Protein AF-A0A4S8QCA3-F1 (afdb_monomer_lite)

Foldseek 3Di:
DDDDDDDDDDDDDDDDDDDDDDDDDDDDDDDDDDDDDDDDDDDDDDDPPPPCDPVNVVVVVVVVVVVVVVVVVVVVVVPDDDDLVNLLVQLLVLLVVLLVQDDPPVPDPGDALLRSLVCQVVVDPDPCNLLSNQVSLLVLLLVLLLVLQQLADDLVRLLVVCVVPHDLLLSLLLLLSNLLNLVVADPVQDDPVSVVSNVVSCVSYVHNTSSRCLPPDDDPSNSSNSSSNSVNSSVSNPDHRDPHQAHDGNDDDPFQFFADPVVVVLVVVLVVLQVVLVPDPDPVSVVVSNVVSLVSQLVVVVVRSVPSPDDHGTDGPGGDDDDQDDDPSPVVVVVVVVVCVSSVD

InterPro domains:
  IPR024498 Domain of unknown function DUF2786 [PF10979] (265-303)

Structure (mmCIF, N/CA/C/O backbone):
data_AF-A0A4S8QCA3-F1
#
_entry.id   AF-A0A4S8QCA3-F1
#
loop_
_atom_site.group_PDB
_atom_site.id
_atom_site.type_symbol
_atom_site.label_atom_id
_atom_site.label_alt_id
_atom_site.label_comp_id
_atom_site.label_asym_id
_atom_site.label_entity_id
_atom_site.label_seq_id
_atom_site.pdbx_PDB_ins_code
_atom_site.Cartn_x
_atom_site.Cartn_y
_atom_site.Cartn_z
_atom_site.occupancy
_atom_site.B_iso_or_equiv
_atom_site.auth_seq_id
_atom_site.auth_comp_id
_atom_site.auth_asym_id
_atom_site.auth_atom_id
_atom_site.pdbx_PDB_model_num
ATOM 1 N N . MET A 1 1 ? -27.219 -42.432 -1.106 1.00 43.12 1 MET A N 1
ATOM 2 C CA . MET A 1 1 ? -27.333 -43.640 -1.945 1.00 43.12 1 MET A CA 1
ATOM 3 C C . MET A 1 1 ? -27.912 -43.222 -3.292 1.00 43.12 1 MET A C 1
ATOM 5 O O . MET A 1 1 ? -29.113 -43.308 -3.474 1.00 43.12 1 MET A O 1
ATOM 9 N N . THR A 1 2 ? -27.056 -42.712 -4.185 1.00 33.69 2 THR A N 1
ATOM 10 C CA . THR A 1 2 ? -27.340 -42.482 -5.614 1.00 33.69 2 THR A CA 1
ATOM 11 C C . THR A 1 2 ? -26.018 -42.626 -6.372 1.00 33.69 2 THR A C 1
ATOM 13 O O . THR A 1 2 ? -24.955 -42.316 -5.840 1.00 33.69 2 THR A O 1
ATOM 16 N N . VAL A 1 3 ? -26.126 -43.214 -7.554 1.00 33.38 3 VAL A N 1
ATOM 17 C CA . VAL A 1 3 ? -25.164 -44.029 -8.302 1.00 33.38 3 VAL A CA 1
ATOM 18 C C . VAL A 1 3 ? -24.007 -43.253 -8.958 1.00 33.38 3 VAL A C 1
ATOM 20 O O . VAL A 1 3 ? -24.197 -42.184 -9.528 1.00 33.38 3 VAL A O 1
ATOM 23 N N . LEU A 1 4 ? -22.824 -43.878 -8.903 1.00 33.56 4 LEU A N 1
ATOM 24 C CA . LEU A 1 4 ? -21.604 -43.629 -9.683 1.00 33.56 4 LEU A CA 1
ATOM 25 C C . LEU A 1 4 ? -21.750 -44.105 -11.140 1.00 33.56 4 LEU A C 1
ATOM 27 O O . LEU A 1 4 ? -22.251 -45.205 -11.362 1.00 33.56 4 LEU A O 1
ATOM 31 N N . GLY A 1 5 ? -21.157 -43.386 -12.102 1.00 31.19 5 GLY A N 1
ATOM 32 C CA . GLY A 1 5 ? -20.710 -44.007 -13.356 1.00 31.19 5 GLY A CA 1
ATOM 33 C C . GLY A 1 5 ? -20.487 -43.072 -14.550 1.00 31.19 5 GLY A C 1
ATOM 34 O O . GLY A 1 5 ? -21.443 -42.496 -15.052 1.00 31.19 5 GLY A O 1
ATOM 35 N N . ALA A 1 6 ? -19.227 -43.044 -15.014 1.00 33.84 6 ALA A N 1
ATOM 36 C CA . ALA A 1 6 ? -18.716 -42.876 -16.391 1.00 33.84 6 ALA A CA 1
ATOM 37 C C . ALA A 1 6 ? -17.644 -41.767 -16.496 1.00 33.84 6 ALA A C 1
ATOM 39 O O . ALA A 1 6 ? -17.954 -40.584 -16.505 1.00 33.84 6 ALA A O 1
ATOM 40 N N . SER A 1 7 ? -16.347 -42.069 -16.360 1.00 35.41 7 SER A N 1
ATOM 41 C CA . SER A 1 7 ? -15.432 -42.591 -17.399 1.00 35.41 7 SER A CA 1
ATOM 42 C C . SER A 1 7 ? -15.330 -41.705 -18.651 1.00 35.41 7 SER A C 1
ATOM 44 O O . SER A 1 7 ? -16.013 -41.938 -19.644 1.00 35.41 7 SER A O 1
ATOM 46 N N . GLY A 1 8 ? -14.415 -40.730 -18.607 1.00 33.59 8 GLY A N 1
ATOM 47 C CA . GLY A 1 8 ? -13.898 -40.001 -19.765 1.00 33.59 8 GLY A CA 1
ATOM 48 C C . GLY A 1 8 ? -12.370 -40.031 -19.748 1.00 33.59 8 GLY A C 1
ATOM 49 O O . GLY A 1 8 ? -11.732 -39.283 -19.014 1.00 33.59 8 GLY A O 1
ATOM 50 N N . THR A 1 9 ? -11.782 -40.941 -20.520 1.00 38.66 9 THR A N 1
ATOM 51 C CA . THR A 1 9 ? -10.338 -41.057 -20.750 1.00 38.66 9 THR A CA 1
ATOM 52 C C . THR A 1 9 ? -9.876 -39.948 -21.694 1.00 38.66 9 THR A C 1
ATOM 54 O O . THR A 1 9 ? -10.010 -40.070 -22.911 1.00 38.66 9 THR A O 1
ATOM 57 N N . GLY A 1 10 ? -9.345 -38.859 -21.138 1.00 34.84 10 GLY A N 1
ATOM 58 C CA . GLY A 1 10 ? -8.617 -37.834 -21.884 1.00 34.84 10 GLY A CA 1
ATOM 59 C C . GLY A 1 10 ? -7.142 -38.211 -21.990 1.00 34.84 10 GLY A C 1
ATOM 60 O O . GLY A 1 10 ? -6.434 -38.243 -20.990 1.00 34.84 10 GLY A O 1
ATOM 61 N N . VAL A 1 11 ? -6.693 -38.531 -23.201 1.00 40.44 11 VAL A N 1
ATOM 62 C CA . VAL A 1 11 ? -5.288 -38.788 -23.533 1.00 40.44 11 VAL A CA 1
ATOM 63 C C . VAL A 1 11 ? -4.511 -37.474 -23.419 1.00 40.44 11 VAL A C 1
ATOM 65 O O . VAL A 1 11 ? -4.620 -36.594 -24.270 1.00 40.44 11 VAL A O 1
ATOM 68 N N . THR A 1 12 ? -3.734 -37.331 -22.348 1.00 36.94 12 THR A N 1
ATOM 69 C CA . THR A 1 12 ? -2.826 -36.202 -22.132 1.00 36.94 12 THR A CA 1
ATOM 70 C C . THR A 1 12 ? -1.648 -36.314 -23.097 1.00 36.94 12 THR A C 1
ATOM 72 O O . THR A 1 12 ? -0.810 -37.205 -22.974 1.00 36.94 12 THR A O 1
ATOM 75 N N . THR A 1 13 ? -1.590 -35.420 -24.081 1.00 43.50 13 THR A N 1
ATOM 76 C CA . THR A 1 13 ? -0.442 -35.298 -24.991 1.00 43.50 13 THR A CA 1
ATOM 77 C C . THR A 1 13 ? 0.564 -34.336 -24.349 1.00 43.50 13 THR A C 1
ATOM 79 O O . THR A 1 13 ? 0.166 -33.217 -24.021 1.00 43.50 13 THR A O 1
ATOM 82 N N . PRO A 1 14 ? 1.830 -34.723 -24.109 1.00 52.50 14 PRO A N 1
ATOM 83 C CA . PRO A 1 14 ? 2.809 -33.819 -23.510 1.00 52.50 14 PRO A CA 1
ATOM 84 C C . PRO A 1 14 ? 3.259 -32.738 -24.515 1.00 52.50 14 PRO A C 1
ATOM 86 O O . PRO A 1 14 ? 3.395 -33.034 -25.706 1.00 52.50 14 PRO A O 1
ATOM 89 N N . PRO A 1 15 ? 3.505 -31.491 -24.066 1.00 52.84 15 PRO A N 1
ATOM 90 C CA . PRO A 1 15 ? 4.020 -30.426 -24.923 1.00 52.84 15 PRO A CA 1
ATOM 91 C C . PRO A 1 15 ? 5.473 -30.703 -25.363 1.00 52.84 15 PRO A C 1
ATOM 93 O O . PRO A 1 15 ? 6.217 -31.385 -24.652 1.00 52.84 15 PRO A O 1
ATOM 96 N N . PRO A 1 16 ? 5.900 -30.187 -26.532 1.00 46.03 16 PRO A N 1
ATOM 97 C CA . PRO A 1 16 ? 7.238 -30.424 -27.068 1.00 46.03 16 PRO A CA 1
ATOM 98 C C . PRO A 1 16 ? 8.334 -29.766 -26.204 1.00 46.03 16 PRO A C 1
ATOM 100 O O . PRO A 1 16 ? 8.099 -28.709 -25.614 1.00 46.03 16 PRO A O 1
ATOM 103 N N . PRO A 1 17 ? 9.544 -30.355 -26.139 1.00 50.34 17 PRO A N 1
ATOM 104 C CA . PRO A 1 17 ? 10.650 -29.797 -25.369 1.00 50.34 17 PRO A CA 1
ATOM 105 C C . PRO A 1 17 ? 11.176 -28.499 -25.996 1.00 50.34 17 PRO A C 1
ATOM 107 O O . PRO A 1 17 ? 11.352 -28.391 -27.212 1.00 50.34 17 PRO A O 1
ATOM 110 N N . TRP A 1 18 ? 11.456 -27.521 -25.137 1.00 41.41 18 TRP A N 1
ATOM 111 C CA . TRP A 1 18 ? 12.075 -26.244 -25.482 1.00 41.41 18 TRP A CA 1
ATOM 112 C C . TRP A 1 18 ? 13.515 -26.466 -25.982 1.00 41.41 18 TRP A C 1
ATOM 114 O O . TRP A 1 18 ? 14.221 -27.316 -25.432 1.00 41.41 18 TRP A O 1
ATOM 124 N N . PRO A 1 19 ? 13.987 -25.727 -27.003 1.00 41.66 19 PRO A N 1
ATOM 125 C CA . PRO A 1 19 ? 15.347 -25.879 -27.497 1.00 41.66 19 PRO A CA 1
ATOM 126 C C . PRO A 1 19 ? 16.363 -25.420 -26.445 1.00 41.66 19 PRO A C 1
ATOM 128 O O . PRO A 1 19 ? 16.369 -24.273 -26.004 1.00 41.66 19 PRO A O 1
ATOM 131 N N . THR A 1 20 ? 17.241 -26.346 -26.068 1.00 37.66 20 THR A N 1
ATOM 132 C CA . THR A 1 20 ? 18.371 -26.148 -25.160 1.00 37.66 20 THR A CA 1
ATOM 133 C C . THR A 1 20 ? 19.338 -25.068 -25.634 1.00 37.66 20 THR A C 1
ATOM 135 O O . THR A 1 20 ? 19.742 -24.999 -26.796 1.00 37.66 20 THR A O 1
ATOM 138 N N . THR A 1 21 ? 19.775 -24.292 -24.651 1.00 38.31 21 THR A N 1
ATOM 139 C CA . THR A 1 21 ? 20.863 -23.320 -24.620 1.00 38.31 21 THR A CA 1
ATOM 140 C C . THR A 1 21 ? 22.167 -23.911 -25.177 1.00 38.31 21 THR A C 1
ATOM 142 O O . THR A 1 21 ? 22.925 -24.572 -24.474 1.00 38.31 21 THR A O 1
ATOM 145 N N . SER A 1 22 ? 22.447 -23.703 -26.463 1.00 36.72 22 SER A N 1
ATOM 146 C CA . SER A 1 22 ? 23.772 -23.931 -27.066 1.00 36.72 22 SER A CA 1
ATOM 147 C C . SER A 1 22 ? 23.896 -23.173 -28.384 1.00 36.72 22 SER A C 1
ATOM 149 O O . SER A 1 22 ? 23.913 -23.751 -29.465 1.00 36.72 22 SER A O 1
ATOM 151 N N . ALA A 1 23 ? 23.952 -21.844 -28.303 1.00 35.97 23 ALA A N 1
ATOM 152 C CA . ALA A 1 23 ? 24.269 -21.006 -29.460 1.00 35.97 23 ALA A CA 1
ATOM 153 C C . ALA A 1 23 ? 24.929 -19.672 -29.076 1.00 35.97 23 ALA A C 1
ATOM 155 O O . ALA A 1 23 ? 24.694 -18.668 -29.734 1.00 35.97 23 ALA A O 1
ATOM 156 N N . LEU A 1 24 ? 25.748 -19.629 -28.020 1.00 33.28 24 LEU A N 1
ATOM 157 C CA . LEU A 1 24 ? 26.504 -18.423 -27.651 1.00 33.28 24 LEU A CA 1
ATOM 158 C C . LEU A 1 24 ? 27.867 -18.771 -27.034 1.00 33.28 24 LEU A C 1
ATOM 160 O O . LEU A 1 24 ? 28.134 -18.431 -25.894 1.00 33.28 24 LEU A O 1
ATOM 164 N N . TYR A 1 25 ? 28.745 -19.430 -27.791 1.00 36.56 25 TYR A N 1
ATOM 165 C CA . TYR A 1 25 ? 30.194 -19.365 -27.553 1.00 36.56 25 TYR A CA 1
ATOM 166 C C . TYR A 1 25 ? 30.933 -19.484 -28.896 1.00 36.56 25 TYR A C 1
ATOM 168 O O . TYR A 1 25 ? 30.814 -20.515 -29.561 1.00 36.56 25 TYR A O 1
ATOM 176 N N . PRO A 1 26 ? 31.682 -18.461 -29.346 1.00 37.47 26 PRO A N 1
ATOM 177 C CA . PRO A 1 26 ? 32.595 -18.622 -30.468 1.00 37.47 26 PRO A CA 1
ATOM 178 C C . PRO A 1 26 ? 33.800 -19.464 -30.028 1.00 37.47 26 PRO A C 1
ATOM 180 O O . PRO A 1 26 ? 34.495 -19.125 -29.073 1.00 37.47 26 PRO A O 1
ATOM 183 N N . ALA A 1 27 ? 34.038 -20.566 -30.738 1.00 35.78 27 ALA A N 1
ATOM 184 C CA . ALA A 1 27 ? 35.215 -21.407 -30.568 1.00 35.78 27 ALA A CA 1
ATOM 185 C C . ALA A 1 27 ? 36.505 -20.626 -30.889 1.00 35.78 27 ALA A C 1
ATOM 187 O O . ALA A 1 27 ? 36.618 -19.988 -31.940 1.00 35.78 27 ALA A O 1
ATOM 188 N N . SER A 1 28 ? 37.481 -20.705 -29.983 1.00 33.38 28 SER A N 1
ATOM 189 C CA . SER A 1 28 ? 38.862 -20.247 -30.175 1.00 33.38 28 SER A CA 1
ATOM 190 C C . SER A 1 28 ? 39.531 -20.961 -31.363 1.00 33.38 28 SER A C 1
ATOM 192 O O . SER A 1 28 ? 39.298 -22.155 -31.557 1.00 33.38 28 SER A O 1
ATOM 194 N N . PRO A 1 29 ? 40.392 -20.292 -32.156 1.00 34.06 29 PRO A N 1
ATOM 195 C CA . PRO A 1 29 ? 41.074 -20.940 -33.267 1.00 34.06 29 PRO A CA 1
ATOM 196 C C . PRO A 1 29 ? 42.256 -21.770 -32.752 1.00 34.06 29 PRO A C 1
ATOM 198 O O . PRO A 1 29 ? 43.296 -21.233 -32.369 1.00 34.06 29 PRO A O 1
ATOM 201 N N . GLU A 1 30 ? 42.101 -23.092 -32.768 1.00 32.69 30 GLU A N 1
ATOM 202 C CA . GLU A 1 30 ? 43.207 -24.025 -32.580 1.00 32.69 30 GLU A CA 1
ATOM 203 C C . GLU A 1 30 ? 44.209 -23.943 -33.741 1.00 32.69 30 GLU A C 1
ATOM 205 O O . GLU A 1 30 ? 43.878 -23.954 -34.929 1.00 32.69 30 GLU A O 1
ATOM 210 N N . SER A 1 31 ? 45.480 -23.889 -33.357 1.00 40.09 31 SER A N 1
ATOM 211 C CA . SER A 1 31 ? 46.668 -23.957 -34.197 1.00 40.09 31 SER A CA 1
ATOM 212 C C . SER A 1 31 ? 46.733 -25.258 -35.014 1.00 40.09 31 SER A C 1
ATOM 214 O O . SER A 1 31 ? 47.056 -26.328 -34.492 1.00 40.09 31 SER A O 1
ATOM 216 N N . GLY A 1 32 ? 46.486 -25.156 -36.321 1.00 31.00 32 GLY A N 1
ATOM 217 C CA . GLY A 1 32 ? 46.572 -26.252 -37.289 1.00 31.00 32 GLY A CA 1
ATOM 218 C C . GLY A 1 32 ? 47.863 -26.242 -38.114 1.00 31.00 32 GLY A C 1
ATOM 219 O O . GLY A 1 32 ? 47.975 -25.529 -39.104 1.00 31.00 32 GLY A O 1
ATOM 220 N N . ARG A 1 33 ? 48.816 -27.074 -37.682 1.00 31.31 33 ARG A N 1
ATOM 221 C CA . ARG A 1 33 ? 50.004 -27.631 -38.366 1.00 31.31 33 ARG A CA 1
ATOM 222 C C . ARG A 1 33 ? 50.173 -27.388 -39.878 1.00 31.31 33 ARG A C 1
ATOM 224 O O . ARG A 1 33 ? 49.384 -27.844 -40.703 1.00 31.31 33 ARG A O 1
ATOM 231 N N . CYS A 1 34 ? 51.358 -26.873 -40.214 1.00 28.28 34 CYS A N 1
ATOM 232 C CA . CYS A 1 34 ? 52.005 -26.956 -41.521 1.00 28.28 34 CYS A CA 1
ATOM 233 C C . CYS A 1 34 ? 52.068 -28.404 -42.042 1.00 28.28 34 CYS A C 1
ATOM 235 O O . CYS A 1 34 ? 52.665 -29.273 -41.406 1.00 28.28 34 CYS A O 1
ATOM 237 N N . ARG A 1 35 ? 51.529 -28.650 -43.240 1.00 31.09 35 ARG A N 1
ATOM 238 C CA . ARG A 1 35 ? 51.918 -29.790 -44.081 1.00 31.09 35 ARG A CA 1
ATOM 239 C C . ARG A 1 35 ? 52.507 -29.257 -45.379 1.00 31.09 35 ARG A C 1
ATOM 241 O O . ARG A 1 35 ? 51.821 -28.623 -46.173 1.00 31.09 35 ARG A O 1
ATOM 248 N N . SER A 1 36 ? 53.790 -29.526 -45.568 1.00 33.19 36 SER A N 1
ATOM 249 C CA . SER A 1 36 ? 54.495 -29.405 -46.835 1.00 33.19 36 SER A CA 1
ATOM 250 C C . SER A 1 36 ? 53.964 -30.441 -47.831 1.00 33.19 36 SER A C 1
ATOM 252 O O . SER A 1 36 ? 53.771 -31.611 -47.495 1.00 33.19 36 SER A O 1
ATOM 254 N N . ARG A 1 37 ? 53.744 -30.024 -49.081 1.00 31.84 37 ARG A N 1
ATOM 255 C CA . ARG A 1 37 ? 53.646 -30.935 -50.228 1.00 31.84 37 ARG A CA 1
ATOM 256 C C . ARG A 1 37 ? 54.406 -30.343 -51.423 1.00 31.84 37 ARG A C 1
ATOM 258 O O . ARG A 1 37 ? 54.448 -29.121 -51.552 1.00 31.84 37 ARG A O 1
ATOM 265 N N . PRO A 1 38 ? 55.053 -31.191 -52.239 1.00 37.47 38 PRO A N 1
ATOM 266 C CA . PRO A 1 38 ? 56.144 -3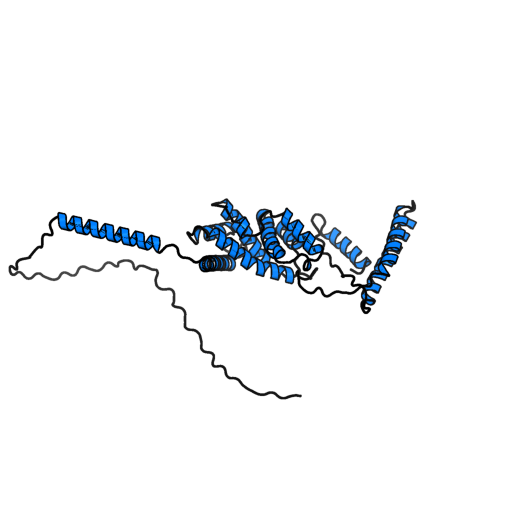0.793 -53.118 1.00 37.47 38 PRO A CA 1
ATOM 267 C C . PRO A 1 38 ? 55.656 -30.179 -54.434 1.00 37.47 38 PRO A C 1
ATOM 269 O O . PRO A 1 38 ? 54.587 -30.519 -54.942 1.00 37.47 38 PRO A O 1
ATOM 272 N N . GLN A 1 39 ? 56.484 -29.289 -54.984 1.00 42.41 39 GLN A N 1
ATOM 273 C CA . GLN A 1 39 ? 56.358 -28.742 -56.335 1.00 42.41 39 GLN A CA 1
ATOM 274 C C . GLN A 1 39 ? 56.539 -29.827 -57.405 1.00 42.41 39 GLN A C 1
ATOM 276 O O . GLN A 1 39 ? 57.432 -30.666 -57.274 1.00 42.41 39 GLN A O 1
ATOM 281 N N . PRO A 1 40 ? 55.840 -29.696 -58.542 1.00 42.81 40 PRO A N 1
ATOM 282 C CA . PRO A 1 40 ? 56.384 -30.067 -59.832 1.00 42.81 40 PRO A CA 1
ATOM 283 C C . PRO A 1 40 ? 56.673 -28.823 -60.683 1.00 42.81 40 PRO A C 1
ATOM 285 O O . PRO A 1 40 ? 55.875 -27.890 -60.786 1.00 42.81 40 PRO A O 1
ATOM 288 N N . LEU A 1 41 ? 57.852 -28.843 -61.300 1.00 36.91 41 LEU A N 1
ATOM 289 C CA . LEU A 1 41 ? 58.267 -27.965 -62.388 1.00 36.91 41 LEU A CA 1
ATOM 290 C C . LEU A 1 41 ? 57.429 -28.260 -63.639 1.00 36.91 41 LEU A C 1
ATOM 292 O O . LEU A 1 41 ? 57.275 -29.423 -64.004 1.00 36.91 41 LEU A O 1
ATOM 296 N N . GLY A 1 42 ? 56.980 -27.220 -64.347 1.00 34.44 42 GLY A N 1
ATOM 297 C CA . GLY A 1 42 ? 56.583 -27.373 -65.747 1.00 34.44 42 GLY A CA 1
ATOM 298 C C . GLY A 1 42 ? 55.450 -26.475 -66.237 1.00 34.44 42 GLY A C 1
ATOM 299 O O . GLY A 1 42 ? 54.284 -26.763 -66.025 1.00 34.44 42 GLY A O 1
ATOM 300 N N . GLN A 1 43 ? 55.851 -25.476 -67.025 1.00 36.84 43 GLN A N 1
ATOM 301 C CA . GLN A 1 43 ? 55.143 -24.930 -68.192 1.00 36.84 43 GLN A CA 1
ATOM 302 C C . GLN A 1 43 ? 53.937 -23.986 -68.002 1.00 36.84 43 GLN A C 1
ATOM 304 O O . GLN A 1 43 ? 52.786 -24.368 -67.835 1.00 36.84 43 GLN A O 1
ATOM 309 N N . VAL A 1 44 ? 54.262 -22.697 -68.156 1.00 43.91 44 VAL A N 1
ATOM 310 C CA . VAL A 1 44 ? 53.655 -21.714 -69.076 1.00 43.91 44 VAL A CA 1
ATOM 311 C C . VAL A 1 44 ? 52.170 -21.919 -69.425 1.00 43.91 44 VAL A C 1
ATOM 313 O O . VAL A 1 44 ? 51.819 -22.520 -70.435 1.00 43.91 44 VAL A O 1
ATOM 316 N N . GLY A 1 45 ? 51.298 -21.266 -68.655 1.00 34.25 45 GLY A N 1
ATOM 317 C CA . GLY A 1 45 ? 49.901 -21.014 -69.009 1.00 34.25 45 GLY A CA 1
ATOM 318 C C . GLY A 1 45 ? 49.531 -19.581 -68.637 1.00 34.25 45 GLY A C 1
ATOM 319 O O . GLY A 1 45 ? 49.582 -19.204 -67.469 1.00 34.25 45 GLY A O 1
ATOM 320 N N . ARG A 1 46 ? 49.227 -18.756 -69.643 1.00 36.66 46 ARG A N 1
ATOM 321 C CA . ARG A 1 46 ? 48.940 -17.316 -69.536 1.00 36.66 46 ARG A CA 1
ATOM 322 C C . ARG A 1 46 ? 47.891 -17.013 -68.456 1.00 36.66 46 ARG A C 1
ATOM 324 O O . ARG A 1 46 ? 46.708 -17.287 -68.635 1.00 36.66 46 ARG A O 1
ATOM 331 N N . ALA A 1 47 ? 48.322 -16.381 -67.366 1.00 33.25 47 ALA A N 1
ATOM 332 C CA . ALA A 1 47 ? 47.431 -15.805 -66.370 1.00 33.25 47 ALA A CA 1
ATOM 333 C C . ALA A 1 47 ? 46.791 -14.532 -66.943 1.00 33.25 47 ALA A C 1
ATOM 335 O O . ALA A 1 47 ? 47.426 -13.478 -66.986 1.00 33.25 47 ALA A O 1
ATOM 336 N N . TRP A 1 48 ? 45.525 -14.610 -67.356 1.00 32.62 48 TRP A N 1
ATOM 337 C CA . TRP A 1 48 ? 44.689 -13.423 -67.532 1.00 32.62 48 TRP A CA 1
ATOM 338 C C . TRP A 1 48 ? 44.445 -12.803 -66.157 1.00 32.62 48 TRP A C 1
ATOM 340 O O . TRP A 1 48 ? 43.448 -13.061 -65.485 1.00 32.62 48 TRP A O 1
ATOM 350 N N . ARG A 1 49 ? 45.395 -11.990 -65.699 1.00 36.56 49 ARG A N 1
ATOM 351 C CA . ARG A 1 49 ? 45.168 -11.092 -64.577 1.00 36.56 49 ARG A CA 1
ATOM 352 C C . ARG A 1 49 ? 44.278 -9.982 -65.129 1.00 36.56 49 ARG A C 1
ATOM 354 O O . ARG A 1 49 ? 44.769 -9.065 -65.775 1.00 36.56 49 ARG A O 1
ATOM 361 N N . CYS A 1 50 ? 42.963 -10.086 -64.928 1.00 39.66 50 CYS A N 1
ATOM 362 C CA . CYS A 1 50 ? 42.076 -8.938 -65.085 1.00 39.66 50 CYS A CA 1
ATOM 363 C C . CYS A 1 50 ? 42.508 -7.892 -64.057 1.00 39.66 50 CYS A C 1
ATOM 365 O O . CYS A 1 50 ? 42.054 -7.889 -62.911 1.00 39.66 50 CYS A O 1
ATOM 367 N N . GLU A 1 51 ? 43.428 -7.025 -64.462 1.00 44.50 51 GLU A N 1
ATOM 368 C CA . GLU A 1 51 ? 43.779 -5.818 -63.745 1.00 44.50 51 GLU A CA 1
ATOM 369 C C . GLU A 1 51 ? 42.548 -4.912 -63.794 1.00 44.50 51 GLU A C 1
ATOM 371 O O . GLU A 1 51 ? 42.343 -4.104 -64.696 1.00 44.50 51 GLU A O 1
ATOM 376 N N . MET A 1 52 ? 41.632 -5.131 -62.849 1.00 50.38 52 MET A N 1
ATOM 377 C CA . MET A 1 52 ? 40.545 -4.200 -62.617 1.00 50.38 52 MET A CA 1
ATOM 378 C C . MET A 1 52 ? 41.183 -2.852 -62.307 1.00 50.38 52 MET A C 1
ATOM 380 O O . MET A 1 52 ? 41.755 -2.679 -61.229 1.00 50.38 52 MET A O 1
ATOM 384 N N . GLY A 1 53 ? 41.071 -1.917 -63.254 1.00 53.12 53 GLY A N 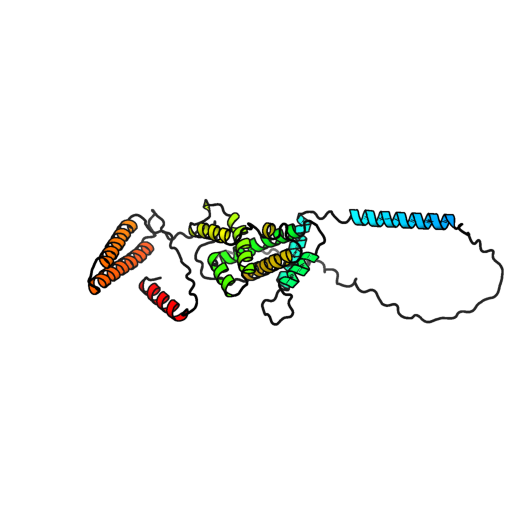1
ATOM 385 C CA . GLY A 1 53 ? 41.605 -0.570 -63.120 1.00 53.12 53 GLY A CA 1
ATOM 386 C C . GLY A 1 53 ? 41.233 0.029 -61.766 1.00 53.12 53 GLY A C 1
ATOM 387 O O . GLY A 1 53 ? 40.128 -0.193 -61.255 1.00 53.12 53 GLY A O 1
ATOM 388 N N . ARG A 1 54 ? 42.167 0.774 -61.168 1.00 57.12 54 ARG A N 1
ATOM 389 C CA . ARG A 1 54 ? 42.037 1.374 -59.827 1.00 57.12 54 ARG A CA 1
ATOM 390 C C . ARG A 1 54 ? 40.692 2.090 -59.627 1.00 57.12 54 ARG A C 1
ATOM 392 O O . ARG A 1 54 ? 40.128 2.045 -58.534 1.00 57.12 54 ARG A O 1
ATOM 399 N N . ASP A 1 55 ? 40.123 2.653 -60.688 1.00 64.06 55 ASP A N 1
ATOM 400 C CA . ASP A 1 55 ? 38.821 3.324 -60.667 1.00 64.06 55 ASP A CA 1
ATOM 401 C C . ASP A 1 55 ? 37.628 2.367 -60.534 1.00 64.06 55 ASP A C 1
ATOM 403 O O . ASP A 1 55 ? 36.658 2.675 -59.838 1.00 64.06 55 ASP A O 1
ATOM 407 N N . ASN A 1 56 ? 37.710 1.159 -61.094 1.00 64.19 56 ASN A N 1
ATOM 408 C CA . ASN A 1 56 ? 36.686 0.129 -60.921 1.00 64.19 56 ASN A CA 1
ATOM 409 C C . ASN A 1 56 ? 36.710 -0.447 -59.491 1.00 64.19 56 ASN A C 1
ATOM 411 O O . ASN A 1 56 ? 35.661 -0.661 -58.879 1.00 64.19 56 ASN A O 1
ATOM 415 N N . GLN A 1 57 ? 37.900 -0.603 -58.894 1.00 65.88 57 GLN A N 1
ATOM 416 C CA . GLN A 1 57 ? 38.025 -0.964 -57.475 1.00 65.88 57 GLN A CA 1
ATOM 417 C C . GLN A 1 57 ? 37.438 0.114 -56.551 1.00 65.88 57 GLN A C 1
ATOM 419 O O . GLN A 1 57 ? 36.705 -0.216 -55.615 1.00 65.88 57 GLN A O 1
ATOM 424 N N . LYS A 1 58 ? 37.701 1.400 -56.826 1.00 70.06 58 LYS A N 1
ATOM 425 C CA . LYS A 1 58 ? 37.110 2.525 -56.079 1.00 70.06 58 LYS A CA 1
ATOM 426 C C . LYS A 1 58 ? 35.582 2.539 -56.192 1.00 70.06 58 LYS A C 1
ATOM 428 O O . LYS A 1 58 ? 34.909 2.641 -55.167 1.00 70.06 58 LYS A O 1
ATOM 433 N N . ARG A 1 59 ? 35.024 2.340 -57.395 1.00 75.00 59 ARG A N 1
ATOM 434 C CA . ARG A 1 59 ? 33.566 2.255 -57.620 1.00 75.00 59 ARG A CA 1
ATOM 435 C C . ARG A 1 59 ? 32.923 1.096 -56.860 1.00 75.00 59 ARG A C 1
ATOM 437 O O . ARG A 1 59 ? 31.876 1.285 -56.245 1.00 75.00 59 ARG A O 1
ATOM 444 N N . ARG A 1 60 ? 33.551 -0.086 -56.821 1.00 70.69 60 ARG A N 1
ATOM 445 C CA . ARG A 1 60 ? 33.035 -1.225 -56.037 1.00 70.69 60 ARG A CA 1
ATOM 446 C C . ARG A 1 60 ? 33.114 -0.988 -54.531 1.00 70.69 60 ARG A C 1
ATOM 448 O O . ARG A 1 60 ? 32.154 -1.300 -53.832 1.00 70.69 60 ARG A O 1
ATOM 455 N N . LYS A 1 61 ? 34.198 -0.384 -54.031 1.00 72.12 61 LYS A N 1
ATOM 456 C CA . LYS A 1 61 ? 34.314 -0.001 -52.613 1.00 72.12 61 LYS A CA 1
ATOM 457 C C . LYS A 1 61 ? 33.247 1.025 -52.229 1.00 72.12 61 LYS A C 1
ATOM 459 O O . LYS A 1 61 ? 32.571 0.822 -51.223 1.00 72.12 61 LYS A O 1
ATOM 464 N N . ALA A 1 62 ? 33.023 2.049 -53.055 1.00 76.75 62 ALA A N 1
ATOM 465 C CA . ALA A 1 62 ? 31.957 3.034 -52.863 1.00 76.75 62 ALA A CA 1
ATOM 466 C C . ALA A 1 62 ? 30.562 2.387 -52.881 1.00 76.75 62 ALA A C 1
ATOM 468 O O . ALA A 1 62 ? 29.775 2.612 -51.969 1.00 76.75 62 ALA A O 1
ATOM 469 N N . LYS A 1 63 ? 30.288 1.494 -53.841 1.00 78.69 63 LYS A N 1
ATOM 470 C CA . LYS A 1 63 ? 29.017 0.756 -53.925 1.00 78.69 63 LYS A CA 1
ATOM 471 C C . LYS A 1 63 ? 28.812 -0.194 -52.737 1.00 78.69 63 LYS A C 1
ATOM 473 O O . LYS A 1 63 ? 27.691 -0.326 -52.260 1.00 78.69 63 LYS A O 1
ATOM 478 N N . SER A 1 64 ? 29.877 -0.815 -52.217 1.00 66.12 64 SER A N 1
ATOM 479 C CA . SER A 1 64 ? 29.813 -1.647 -51.003 1.00 66.12 64 SER A CA 1
ATOM 480 C C . SER A 1 64 ? 29.559 -0.816 -49.744 1.00 66.12 64 SER A C 1
ATOM 482 O 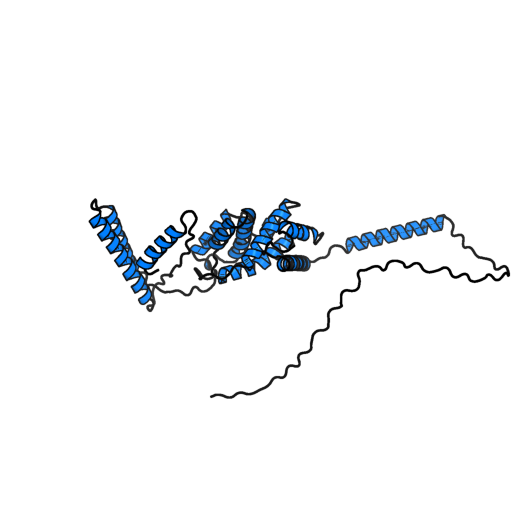O . SER A 1 64 ? 28.743 -1.211 -48.919 1.00 66.12 64 SER A O 1
ATOM 484 N N . ARG A 1 65 ? 30.185 0.367 -49.635 1.00 70.50 65 ARG A N 1
ATOM 485 C CA . ARG A 1 65 ? 29.963 1.320 -48.540 1.00 70.50 65 ARG A CA 1
ATOM 486 C C . ARG A 1 65 ? 28.546 1.871 -48.577 1.00 70.50 65 ARG A C 1
ATOM 488 O O . ARG A 1 65 ? 27.916 1.943 -47.536 1.00 70.50 65 ARG A O 1
ATOM 495 N N . GLU A 1 66 ? 28.024 2.192 -49.756 1.00 78.31 66 GLU A N 1
ATOM 496 C CA . GLU A 1 66 ? 26.646 2.656 -49.917 1.00 78.31 66 GLU A CA 1
ATOM 497 C C . GLU A 1 66 ? 25.633 1.543 -49.621 1.00 78.31 66 GLU A C 1
ATOM 499 O O . GLU A 1 66 ? 24.637 1.776 -48.948 1.00 78.31 66 GLU A O 1
ATOM 504 N N . LYS A 1 67 ? 25.919 0.299 -50.027 1.00 75.06 67 LYS A N 1
ATOM 505 C CA . LYS A 1 67 ? 25.095 -0.868 -49.677 1.00 75.06 67 LYS A CA 1
ATOM 506 C C . LYS A 1 67 ? 25.135 -1.169 -48.175 1.00 75.06 67 LYS A C 1
ATOM 508 O O . LYS A 1 67 ? 24.114 -1.551 -47.617 1.00 75.06 67 LYS A O 1
ATOM 513 N N . LEU A 1 68 ? 26.279 -0.970 -47.517 1.00 68.12 68 LEU A N 1
ATOM 514 C CA . LEU A 1 68 ? 26.408 -1.083 -46.063 1.00 68.12 68 LEU A CA 1
ATOM 515 C C . LEU A 1 68 ? 25.667 0.056 -45.353 1.00 68.12 68 LEU A C 1
ATOM 517 O O . LEU A 1 68 ? 24.929 -0.216 -44.421 1.00 68.12 68 LEU A O 1
ATOM 521 N N . LYS A 1 69 ? 25.783 1.302 -45.830 1.00 72.06 69 LYS A N 1
ATOM 522 C CA . LYS A 1 69 ? 25.019 2.453 -45.320 1.00 72.06 69 LYS A CA 1
ATOM 523 C C . LYS A 1 69 ? 23.515 2.253 -45.476 1.00 72.06 69 LYS A C 1
ATOM 525 O O . LYS A 1 69 ? 22.786 2.550 -44.542 1.00 72.06 69 LYS A O 1
ATOM 530 N N . ARG A 1 70 ? 23.054 1.719 -46.614 1.00 68.62 70 ARG A N 1
ATOM 531 C CA . ARG A 1 70 ? 21.649 1.336 -46.821 1.00 68.62 70 ARG A CA 1
ATOM 532 C C . ARG A 1 70 ? 21.230 0.206 -45.891 1.00 68.62 70 ARG A C 1
ATOM 534 O O . ARG A 1 70 ? 20.219 0.353 -45.239 1.00 68.62 70 ARG A O 1
ATOM 541 N N . ARG A 1 71 ? 22.038 -0.848 -45.726 1.00 62.38 71 ARG A N 1
ATOM 542 C CA . ARG A 1 71 ? 21.760 -1.918 -44.749 1.00 62.38 71 ARG A CA 1
ATOM 543 C C . ARG A 1 71 ? 21.718 -1.416 -43.309 1.00 62.38 71 ARG A C 1
ATOM 545 O O . ARG A 1 71 ? 20.903 -1.892 -42.543 1.00 62.38 71 ARG A O 1
ATOM 552 N N . VAL A 1 72 ? 22.590 -0.485 -42.928 1.00 61.03 72 VAL A N 1
ATOM 553 C CA . VAL A 1 72 ? 22.585 0.135 -41.594 1.00 61.03 72 VAL A CA 1
ATOM 554 C C . VAL A 1 72 ? 21.364 1.041 -41.426 1.00 61.03 72 VAL A C 1
ATOM 556 O O . VAL A 1 72 ? 20.769 1.033 -40.358 1.00 61.03 72 VAL A O 1
ATOM 559 N N . ARG A 1 73 ? 20.957 1.759 -42.483 1.00 58.81 73 ARG A N 1
ATOM 560 C CA . ARG A 1 73 ? 19.746 2.592 -42.513 1.00 58.81 73 ARG A CA 1
ATOM 561 C C . ARG A 1 73 ? 18.467 1.755 -42.429 1.00 58.81 73 ARG A C 1
ATOM 563 O O . ARG A 1 73 ? 17.634 2.047 -41.583 1.00 58.81 73 ARG A O 1
ATOM 570 N N . ASP A 1 74 ? 18.372 0.681 -43.210 1.00 56.09 74 ASP A N 1
ATOM 571 C CA . ASP A 1 74 ? 17.267 -0.285 -43.159 1.00 56.09 74 ASP A CA 1
ATOM 572 C C . ASP A 1 74 ? 17.218 -0.985 -41.793 1.00 56.09 74 ASP A C 1
ATOM 574 O O . ASP A 1 74 ? 16.160 -1.125 -41.199 1.00 56.09 74 ASP A O 1
ATOM 578 N N . ARG A 1 75 ? 18.374 -1.343 -41.217 1.00 48.78 75 ARG A N 1
ATOM 579 C CA . ARG A 1 75 ? 18.460 -1.953 -39.878 1.00 48.78 75 ARG A CA 1
ATOM 580 C C . ARG A 1 75 ? 18.180 -0.965 -38.738 1.00 48.78 75 ARG A C 1
ATOM 582 O O . ARG A 1 75 ? 17.908 -1.394 -37.623 1.00 48.78 75 ARG A O 1
ATOM 589 N N . SER A 1 76 ? 18.269 0.343 -38.994 1.00 49.78 76 SER A N 1
ATOM 590 C CA . SER A 1 76 ? 17.809 1.386 -38.070 1.00 49.78 76 SER A CA 1
ATOM 591 C C . SER A 1 76 ? 16.325 1.713 -38.236 1.00 49.78 76 SER A C 1
ATOM 593 O O . SER A 1 76 ? 15.707 2.099 -37.254 1.00 49.78 76 SER A O 1
ATOM 595 N N . SER A 1 77 ? 15.741 1.518 -39.427 1.00 48.91 77 SER A N 1
ATOM 596 C CA . SER A 1 77 ? 14.291 1.635 -39.633 1.00 48.91 77 SER A CA 1
ATOM 597 C C . SER A 1 77 ? 13.522 0.397 -39.166 1.00 48.91 77 SER A C 1
ATOM 599 O O . SER A 1 77 ? 12.375 0.531 -38.768 1.00 48.91 77 SER A O 1
ATOM 601 N N . ASP A 1 78 ? 14.160 -0.779 -39.136 1.00 42.88 78 ASP A N 1
ATOM 602 C CA . ASP A 1 78 ? 13.614 -2.008 -38.523 1.00 42.88 78 ASP A CA 1
ATOM 603 C C . ASP A 1 78 ? 13.613 -1.960 -36.982 1.00 42.88 78 ASP A C 1
ATOM 605 O O . ASP A 1 78 ? 13.045 -2.813 -36.306 1.00 42.88 78 ASP A O 1
ATOM 609 N N . ARG A 1 79 ? 14.277 -0.959 -36.395 1.00 50.22 79 ARG A N 1
ATOM 610 C CA . ARG A 1 79 ? 14.461 -0.819 -34.950 1.00 50.22 79 ARG A CA 1
ATOM 611 C C . ARG A 1 79 ? 13.460 0.175 -34.366 1.00 50.22 79 ARG A C 1
ATOM 613 O O . ARG A 1 79 ? 13.891 1.181 -33.821 1.00 50.22 79 ARG A O 1
ATOM 620 N N . SER A 1 80 ? 12.156 -0.074 -34.534 1.00 57.44 80 SER A N 1
ATOM 621 C CA . SER A 1 80 ? 11.057 0.581 -33.789 1.00 57.44 80 SER A CA 1
ATOM 622 C C . SER A 1 80 ? 9.686 0.253 -34.404 1.00 57.44 80 SER A C 1
ATOM 624 O O . SER A 1 80 ? 9.070 1.110 -35.032 1.00 57.44 80 SER A O 1
ATOM 626 N N . THR A 1 81 ? 9.153 -0.948 -34.201 1.00 67.38 81 THR A N 1
ATOM 627 C CA . THR A 1 81 ? 7.684 -1.103 -34.166 1.00 67.38 81 THR A CA 1
ATOM 628 C C . THR A 1 81 ? 7.283 -2.076 -33.063 1.00 67.38 81 THR A C 1
ATOM 630 O O . THR A 1 81 ? 6.471 -2.961 -33.281 1.00 67.38 81 THR A O 1
ATOM 633 N N . PHE A 1 82 ? 7.850 -1.918 -31.858 1.00 77.69 82 PHE A N 1
ATOM 634 C CA . PHE A 1 82 ? 7.172 -2.489 -30.695 1.00 77.69 82 PHE A CA 1
ATOM 635 C C . PHE A 1 82 ? 5.820 -1.792 -30.589 1.00 77.69 82 PHE A C 1
ATOM 637 O O . PHE A 1 82 ? 5.745 -0.564 -30.472 1.00 77.69 82 PHE A O 1
ATOM 644 N N . THR A 1 83 ? 4.753 -2.573 -30.671 1.00 91.50 83 THR A N 1
ATOM 645 C CA . THR A 1 83 ? 3.437 -2.099 -30.269 1.00 91.50 83 THR A CA 1
ATOM 646 C C . THR A 1 83 ? 3.468 -1.762 -28.779 1.00 91.50 83 THR A C 1
ATOM 648 O O . THR A 1 83 ? 4.325 -2.225 -28.021 1.00 91.50 83 THR A O 1
ATOM 651 N N . TRP A 1 84 ? 2.533 -0.922 -28.339 1.00 92.50 84 TRP A N 1
ATOM 652 C CA . TRP A 1 84 ? 2.416 -0.591 -26.920 1.00 92.50 84 TRP A CA 1
ATOM 653 C C . TRP A 1 84 ? 2.206 -1.844 -26.053 1.00 92.50 84 TRP A C 1
ATOM 655 O O . TRP A 1 84 ? 2.823 -1.972 -25.000 1.00 92.50 84 TRP A O 1
ATOM 665 N N . GLU A 1 85 ? 1.397 -2.789 -26.531 1.00 94.56 85 GLU A N 1
ATOM 666 C CA . GLU A 1 85 ? 1.118 -4.051 -25.841 1.00 94.56 85 GLU A CA 1
ATOM 667 C C . GLU A 1 85 ? 2.384 -4.898 -25.676 1.00 94.56 85 GLU A C 1
ATOM 669 O O . GLU A 1 85 ? 2.684 -5.344 -24.571 1.00 94.56 85 GLU A O 1
ATOM 674 N N . GLU A 1 86 ? 3.185 -5.055 -26.734 1.00 94.06 86 GLU A N 1
ATOM 675 C CA . GLU A 1 86 ? 4.456 -5.784 -26.650 1.00 94.06 86 GLU A CA 1
ATOM 676 C C . GLU A 1 86 ? 5.436 -5.109 -25.684 1.00 94.06 86 GLU A C 1
ATOM 678 O O . GLU A 1 86 ? 6.136 -5.795 -24.943 1.00 94.06 86 GLU A O 1
ATOM 683 N N . LEU A 1 87 ? 5.473 -3.774 -25.654 1.00 94.19 87 LEU A N 1
ATOM 684 C CA . LEU A 1 87 ? 6.327 -3.016 -24.740 1.00 94.19 87 LEU A CA 1
ATOM 685 C C . LEU A 1 87 ? 5.959 -3.284 -23.269 1.00 94.19 87 LEU A C 1
ATOM 687 O O . LEU A 1 87 ? 6.841 -3.549 -22.452 1.00 94.19 87 LEU A O 1
ATOM 691 N N . VAL A 1 88 ? 4.662 -3.260 -22.941 1.00 95.81 88 VAL A N 1
ATOM 692 C CA . VAL A 1 88 ? 4.152 -3.554 -21.590 1.00 95.81 88 VAL A CA 1
ATOM 693 C C . VAL A 1 88 ? 4.399 -5.016 -21.213 1.00 95.81 88 VAL A C 1
ATOM 695 O O . VAL A 1 88 ? 4.820 -5.294 -20.092 1.00 95.81 88 VAL A O 1
ATOM 698 N N . VAL A 1 89 ? 4.213 -5.957 -22.146 1.00 95.50 89 VAL A N 1
ATOM 699 C CA . VAL A 1 89 ? 4.515 -7.382 -21.920 1.00 95.50 89 VAL A CA 1
ATOM 700 C C . VAL A 1 89 ? 5.997 -7.588 -21.608 1.00 95.50 89 VAL A C 1
ATOM 702 O O . VAL A 1 89 ? 6.328 -8.319 -20.676 1.00 95.50 89 VAL A O 1
ATOM 705 N N . GLN A 1 90 ? 6.896 -6.921 -22.337 1.00 95.38 90 GLN A N 1
ATOM 706 C CA . GLN A 1 90 ? 8.333 -6.991 -22.063 1.00 95.38 90 GLN A CA 1
ATOM 707 C C . GLN A 1 90 ? 8.691 -6.363 -20.713 1.00 95.38 90 GLN A C 1
ATOM 709 O O . GLN A 1 90 ? 9.472 -6.945 -19.963 1.00 95.38 90 GLN A O 1
ATOM 714 N N . ALA A 1 91 ? 8.094 -5.221 -20.361 1.00 96.00 91 ALA A N 1
ATOM 715 C CA . ALA A 1 91 ? 8.288 -4.609 -19.048 1.00 96.00 91 ALA A CA 1
ATOM 716 C C . ALA A 1 91 ? 7.845 -5.546 -17.916 1.00 96.00 91 ALA A C 1
ATOM 718 O O . ALA A 1 91 ? 8.616 -5.806 -16.995 1.00 96.00 91 ALA A O 1
ATOM 719 N N . ARG A 1 92 ? 6.648 -6.134 -18.030 1.00 96.75 92 ARG A N 1
ATOM 720 C CA . ARG A 1 92 ? 6.134 -7.119 -17.071 1.00 96.75 92 ARG A CA 1
ATOM 721 C C . ARG A 1 92 ? 7.041 -8.342 -16.962 1.00 96.75 92 ARG A C 1
ATOM 723 O O . ARG A 1 92 ? 7.280 -8.814 -15.858 1.00 96.75 92 ARG A O 1
ATOM 730 N N . TYR A 1 93 ? 7.563 -8.847 -18.079 1.00 95.81 93 TYR A N 1
ATOM 731 C CA . TYR A 1 93 ? 8.493 -9.976 -18.068 1.00 95.81 93 TYR A CA 1
ATOM 732 C C . TYR A 1 93 ? 9.757 -9.665 -17.253 1.00 95.81 93 TYR A C 1
ATOM 734 O O . TYR A 1 93 ? 10.124 -10.446 -16.378 1.00 95.81 93 TYR A O 1
ATOM 742 N N . VAL A 1 94 ? 10.388 -8.509 -17.488 1.00 95.88 94 VAL A N 1
ATOM 743 C CA . VAL A 1 94 ? 11.585 -8.090 -16.736 1.00 95.88 94 VAL A CA 1
ATOM 744 C C . VAL A 1 94 ? 11.262 -7.889 -15.254 1.00 95.88 94 VAL A C 1
ATOM 746 O O . VAL A 1 94 ? 12.037 -8.323 -14.407 1.00 95.88 94 VAL A O 1
ATOM 749 N N . LEU A 1 95 ? 10.112 -7.289 -14.934 1.00 96.38 95 LEU A N 1
ATOM 750 C CA . LEU A 1 95 ? 9.659 -7.132 -13.551 1.00 96.38 95 LEU A CA 1
ATOM 751 C C . LEU A 1 95 ? 9.501 -8.484 -12.858 1.00 96.38 95 LEU A C 1
ATOM 753 O O . LEU A 1 95 ? 10.050 -8.666 -11.783 1.00 96.38 95 LEU A O 1
ATOM 757 N N . VAL A 1 96 ? 8.823 -9.455 -13.474 1.00 94.94 96 VAL A N 1
ATOM 758 C CA . VAL A 1 96 ? 8.666 -10.793 -12.884 1.00 94.94 96 VAL A CA 1
ATOM 759 C C . VAL A 1 96 ? 10.025 -11.441 -12.619 1.00 94.94 96 VAL A C 1
ATOM 761 O O . VAL A 1 96 ? 10.198 -12.004 -11.549 1.00 94.94 96 VAL A O 1
ATOM 764 N N . GLN A 1 97 ? 10.995 -11.318 -13.533 1.00 92.50 97 GLN A N 1
ATOM 765 C CA . GLN A 1 97 ? 12.357 -11.826 -13.308 1.00 92.50 97 GLN A CA 1
ATOM 766 C C . GLN A 1 97 ? 13.035 -11.154 -12.106 1.00 92.50 97 GLN A C 1
ATOM 768 O O . GLN A 1 97 ? 13.578 -11.840 -11.247 1.00 92.50 97 GLN A O 1
ATOM 773 N N . ILE A 1 98 ? 12.945 -9.823 -12.004 1.00 92.94 98 ILE A N 1
ATOM 774 C CA . ILE A 1 98 ? 13.464 -9.076 -10.848 1.00 92.94 98 ILE A CA 1
ATOM 775 C C . ILE A 1 98 ? 12.810 -9.563 -9.549 1.00 92.94 98 ILE A C 1
ATOM 777 O O . ILE A 1 98 ? 13.502 -9.795 -8.565 1.00 92.94 98 ILE A O 1
ATOM 781 N N . MET A 1 99 ? 11.489 -9.743 -9.549 1.00 90.94 99 MET A N 1
ATOM 782 C CA . MET A 1 99 ? 10.736 -10.153 -8.362 1.00 90.94 99 MET A CA 1
ATOM 783 C C . MET A 1 99 ? 11.028 -11.602 -7.957 1.00 90.94 99 MET A C 1
ATOM 785 O O . MET A 1 99 ? 11.025 -11.899 -6.769 1.00 90.94 99 MET A O 1
ATOM 789 N N . THR A 1 100 ? 11.301 -12.501 -8.910 1.00 88.50 100 THR A N 1
ATOM 790 C CA . THR A 1 100 ? 11.688 -13.891 -8.610 1.00 88.50 100 THR A CA 1
ATOM 791 C C . THR A 1 100 ? 13.123 -14.022 -8.116 1.00 88.50 100 THR A C 1
ATOM 793 O O . THR A 1 100 ? 13.416 -14.943 -7.359 1.00 88.50 100 THR A O 1
ATOM 796 N N . ASP A 1 101 ? 14.009 -13.122 -8.546 1.00 85.75 101 ASP A N 1
ATOM 797 C CA . ASP A 1 101 ? 15.415 -13.106 -8.130 1.00 85.75 101 ASP A CA 1
ATOM 798 C C . ASP A 1 101 ? 15.627 -12.325 -6.820 1.00 85.75 101 ASP A C 1
ATOM 800 O O . ASP A 1 101 ? 16.693 -12.411 -6.202 1.00 85.75 101 ASP A O 1
ATOM 804 N N . ALA A 1 102 ? 14.621 -11.562 -6.383 1.00 84.00 102 ALA A N 1
ATOM 805 C CA . ALA A 1 102 ? 14.647 -10.851 -5.117 1.00 84.00 102 ALA A CA 1
ATOM 806 C C . ALA A 1 102 ? 14.640 -11.842 -3.941 1.00 84.00 102 ALA A C 1
ATOM 808 O O . ALA A 1 102 ? 13.786 -12.722 -3.850 1.00 84.00 102 ALA A O 1
ATOM 809 N N . CYS A 1 103 ? 15.578 -11.671 -3.005 1.00 79.44 103 CYS A N 1
ATOM 810 C CA . CYS A 1 103 ? 15.532 -12.338 -1.704 1.00 79.44 103 CYS A CA 1
ATOM 811 C C . CYS A 1 103 ? 15.585 -11.290 -0.590 1.00 79.44 103 CYS A C 1
ATOM 813 O O . CYS A 1 103 ? 16.569 -10.551 -0.500 1.00 79.44 103 CYS A O 1
ATOM 815 N N . PRO A 1 104 ? 14.608 -11.279 0.325 1.00 65.25 104 PRO A N 1
ATOM 816 C CA . PRO A 1 104 ? 14.600 -10.381 1.476 1.00 65.25 104 PRO A CA 1
ATOM 817 C C . PRO A 1 104 ? 15.532 -10.861 2.601 1.00 65.25 104 PRO A C 1
ATOM 819 O O . PRO A 1 104 ? 15.737 -10.160 3.585 1.00 65.25 104 PRO A O 1
ATOM 822 N N . CYS A 1 105 ? 16.125 -12.051 2.462 1.00 72.75 105 CYS A N 1
ATOM 823 C CA . CYS A 1 105 ? 16.914 -12.721 3.490 1.00 72.75 105 CYS A CA 1
ATOM 824 C C . CYS A 1 105 ? 18.201 -11.986 3.911 1.00 72.75 105 CYS A C 1
ATOM 826 O O . CYS A 1 105 ? 18.780 -12.339 4.932 1.00 72.75 105 CYS A O 1
ATOM 828 N N . GLY A 1 106 ? 18.692 -11.013 3.132 1.00 62.34 106 GLY A N 1
ATOM 829 C CA . GLY A 1 106 ? 19.890 -10.215 3.448 1.00 62.34 106 GLY A CA 1
ATOM 830 C C . GLY A 1 106 ? 21.228 -10.978 3.455 1.00 62.34 106 GLY A C 1
ATOM 831 O O . GLY A 1 106 ? 22.287 -10.359 3.444 1.00 62.34 106 GLY A O 1
ATOM 832 N N . GLU A 1 107 ? 21.195 -12.310 3.442 1.00 67.19 107 GLU A N 1
ATOM 833 C CA . GLU A 1 107 ? 22.370 -13.190 3.479 1.00 67.19 107 GLU A CA 1
ATOM 834 C C . GLU A 1 107 ? 22.810 -13.673 2.091 1.00 67.19 107 GLU A C 1
ATOM 836 O O . GLU A 1 107 ? 23.932 -14.154 1.919 1.00 67.19 107 GLU A O 1
ATOM 841 N N . CYS A 1 108 ? 21.943 -13.560 1.085 1.00 78.75 108 CYS A N 1
ATOM 842 C CA . CYS A 1 108 ? 22.265 -13.974 -0.274 1.00 78.75 108 CYS A CA 1
ATOM 843 C C . CYS A 1 108 ? 22.757 -12.795 -1.127 1.00 78.75 108 CYS A C 1
ATOM 845 O O . CYS A 1 108 ? 22.478 -11.632 -0.848 1.00 78.75 108 CYS A O 1
ATOM 847 N N . ASN A 1 109 ? 23.464 -13.107 -2.214 1.00 77.44 109 ASN A N 1
ATOM 848 C CA . ASN A 1 109 ? 23.984 -12.127 -3.170 1.00 77.44 109 ASN A CA 1
ATOM 849 C C . ASN A 1 109 ? 22.898 -11.617 -4.147 1.00 77.44 109 ASN A C 1
ATOM 851 O O . ASN A 1 109 ? 23.161 -11.482 -5.343 1.00 77.44 109 ASN A O 1
ATOM 855 N N . ALA A 1 110 ? 21.668 -11.421 -3.662 1.00 82.31 110 ALA A N 1
ATOM 856 C CA . ALA A 1 110 ? 20.583 -10.858 -4.457 1.00 82.31 110 ALA A CA 1
ATOM 857 C C . ALA A 1 110 ? 20.847 -9.367 -4.734 1.00 82.31 110 ALA A C 1
ATOM 859 O O . ALA A 1 110 ? 21.413 -8.677 -3.880 1.00 82.31 110 ALA A O 1
ATOM 860 N N . PRO A 1 111 ? 20.457 -8.860 -5.917 1.00 85.88 111 PRO A N 1
ATOM 861 C CA . PRO A 1 111 ? 20.610 -7.450 -6.237 1.00 85.88 111 PRO A CA 1
ATOM 862 C C . PRO A 1 111 ? 19.749 -6.593 -5.307 1.00 85.88 111 PRO A C 1
ATOM 864 O O . PRO A 1 111 ? 18.606 -6.927 -4.997 1.00 85.88 111 PRO A O 1
ATOM 867 N N . THR A 1 112 ? 20.276 -5.439 -4.911 1.00 91.31 112 THR A N 1
ATOM 868 C CA . THR A 1 112 ? 19.486 -4.418 -4.210 1.00 91.31 112 THR A CA 1
ATOM 869 C C . THR A 1 112 ? 18.362 -3.881 -5.105 1.00 91.31 112 THR A C 1
ATOM 871 O O . THR A 1 112 ? 18.414 -3.983 -6.337 1.00 91.31 112 THR A O 1
ATOM 874 N N . TRP A 1 113 ? 17.353 -3.233 -4.514 1.00 93.50 113 TRP A N 1
ATOM 875 C CA . TRP A 1 113 ? 16.287 -2.591 -5.292 1.00 93.50 113 TRP A CA 1
ATOM 876 C C . TRP A 1 113 ? 16.806 -1.489 -6.221 1.00 93.50 113 TRP A C 1
ATOM 878 O O . TRP A 1 113 ? 16.317 -1.349 -7.341 1.00 93.50 113 TRP A O 1
ATOM 888 N N . GLU A 1 114 ? 17.849 -0.758 -5.816 1.00 94.00 114 GLU A N 1
ATOM 889 C CA . GLU A 1 114 ? 18.508 0.230 -6.677 1.00 94.00 114 GLU A CA 1
ATOM 890 C C . GLU A 1 114 ? 19.242 -0.411 -7.862 1.00 94.00 114 GLU A C 1
ATOM 892 O O . GLU A 1 114 ? 19.201 0.114 -8.977 1.00 94.00 114 GLU A O 1
ATOM 897 N N . GLU A 1 115 ? 19.918 -1.544 -7.655 1.00 93.00 115 GLU A N 1
ATOM 898 C CA . GLU A 1 115 ? 20.561 -2.296 -8.738 1.00 93.00 115 GLU A CA 1
ATOM 899 C C . GLU A 1 115 ? 19.531 -2.883 -9.699 1.00 93.00 115 GLU A C 1
ATOM 901 O O . GLU A 1 115 ? 19.688 -2.750 -10.913 1.00 93.00 115 GLU A O 1
ATOM 906 N N . SER A 1 116 ? 18.446 -3.441 -9.167 1.00 94.75 116 SER A N 1
ATOM 907 C CA . SER A 1 116 ? 17.320 -3.957 -9.945 1.00 94.75 116 SER A CA 1
ATOM 908 C C . SER A 1 116 ? 16.653 -2.858 -10.774 1.00 94.75 116 SER A C 1
ATOM 910 O O . SER A 1 116 ? 16.440 -3.027 -11.975 1.00 94.75 116 SER A O 1
ATOM 912 N N . ALA A 1 117 ? 16.414 -1.683 -10.188 1.00 95.69 117 ALA A N 1
ATOM 913 C CA . ALA A 1 117 ? 15.912 -0.518 -10.910 1.00 95.69 117 ALA A CA 1
ATOM 914 C C . ALA A 1 117 ? 16.903 -0.036 -11.984 1.00 95.69 117 ALA A C 1
ATOM 916 O O . ALA A 1 117 ? 16.507 0.303 -13.100 1.00 95.69 117 ALA A O 1
ATOM 917 N N . ARG A 1 118 ? 18.211 -0.061 -11.709 1.00 94.88 118 ARG A N 1
ATOM 918 C CA . ARG A 1 118 ? 19.231 0.285 -12.708 1.00 94.88 118 ARG A CA 1
ATOM 919 C C . ARG A 1 118 ? 19.204 -0.688 -13.890 1.00 94.88 118 ARG A C 1
ATOM 921 O O . ARG A 1 118 ? 19.213 -0.235 -15.035 1.00 94.88 118 ARG A O 1
ATOM 928 N N . LEU A 1 119 ? 19.104 -1.992 -13.633 1.00 93.06 119 LEU A N 1
ATOM 929 C CA . LEU A 1 119 ? 18.930 -3.012 -14.673 1.00 93.06 119 LEU A CA 1
ATOM 930 C C . LEU A 1 119 ? 17.649 -2.767 -15.478 1.00 93.06 119 LEU A C 1
ATOM 932 O O . LEU A 1 119 ? 17.692 -2.763 -16.708 1.00 93.06 119 LEU A O 1
ATOM 936 N N . LEU A 1 120 ? 16.541 -2.470 -14.798 1.00 94.50 120 LEU A N 1
ATOM 937 C CA . LEU A 1 120 ? 15.252 -2.181 -15.419 1.00 94.50 120 LEU A CA 1
ATOM 938 C C . LEU A 1 120 ? 15.312 -0.955 -16.340 1.00 94.50 120 LEU A C 1
ATOM 940 O O . LEU A 1 120 ? 14.790 -1.010 -17.452 1.00 94.50 120 LEU A O 1
ATOM 944 N N . SER A 1 121 ? 15.995 0.123 -15.940 1.00 93.19 121 SER A N 1
ATOM 945 C CA . SER A 1 121 ? 16.157 1.317 -16.789 1.00 93.19 121 SER A CA 1
ATOM 946 C C . SER A 1 121 ? 16.937 1.037 -18.081 1.00 93.19 121 SER A C 1
ATOM 948 O O . SER A 1 121 ? 16.653 1.633 -19.118 1.00 93.19 121 SER A O 1
ATOM 950 N N . GLY A 1 122 ? 17.904 0.113 -18.032 1.00 89.88 122 GLY A N 1
ATOM 951 C CA . GLY A 1 122 ? 18.743 -0.273 -19.169 1.00 89.88 122 GLY A CA 1
ATOM 952 C C . GLY A 1 122 ? 18.212 -1.447 -19.996 1.00 89.88 122 GLY A C 1
ATOM 953 O O . GLY A 1 122 ? 18.794 -1.756 -21.037 1.00 89.88 122 GLY A O 1
ATOM 954 N N . ALA A 1 123 ? 17.131 -2.101 -19.563 1.00 90.44 123 ALA A N 1
ATOM 955 C CA . ALA A 1 123 ? 16.624 -3.324 -20.184 1.00 90.44 123 ALA A CA 1
ATOM 956 C C . ALA A 1 123 ? 16.134 -3.110 -21.627 1.00 90.44 123 ALA A C 1
ATOM 958 O O . ALA A 1 123 ? 16.229 -4.019 -22.454 1.00 90.44 123 ALA A O 1
ATOM 959 N N . MET A 1 124 ? 15.648 -1.906 -21.956 1.00 87.19 124 MET A N 1
ATOM 960 C CA . MET A 1 124 ? 15.179 -1.588 -23.300 1.00 87.19 124 MET A CA 1
ATOM 961 C C . MET A 1 124 ? 15.452 -0.136 -23.702 1.00 87.19 124 MET A C 1
ATOM 963 O O . MET A 1 124 ? 15.049 0.811 -23.036 1.00 87.19 124 MET A O 1
ATOM 967 N N . ALA A 1 125 ? 16.070 0.046 -24.871 1.00 86.81 125 ALA A N 1
ATOM 968 C CA . ALA A 1 125 ? 16.314 1.361 -25.460 1.00 86.81 125 ALA A CA 1
ATOM 969 C C . ALA A 1 125 ? 15.092 1.855 -26.264 1.00 86.81 125 ALA A C 1
ATOM 971 O O . ALA A 1 125 ? 15.137 1.910 -27.496 1.00 86.81 125 ALA A O 1
ATOM 972 N N . HIS A 1 126 ? 13.996 2.189 -25.573 1.00 88.12 126 HIS A N 1
ATOM 973 C CA . HIS A 1 126 ? 12.758 2.697 -26.178 1.00 88.12 126 HIS A CA 1
ATOM 974 C C . HIS A 1 126 ? 12.222 3.925 -25.425 1.00 88.12 126 HIS A C 1
ATOM 976 O O . HIS A 1 126 ? 12.160 3.923 -24.202 1.00 88.12 126 HIS A O 1
ATOM 982 N N . ALA A 1 127 ? 11.782 4.965 -26.145 1.00 88.25 127 ALA A N 1
ATOM 983 C CA . ALA A 1 127 ? 11.371 6.238 -25.533 1.00 88.25 127 ALA A CA 1
ATOM 984 C C . ALA A 1 127 ? 10.187 6.097 -24.558 1.00 88.25 127 ALA A C 1
ATOM 986 O O . ALA A 1 127 ? 10.136 6.773 -23.539 1.00 88.25 127 ALA A O 1
ATOM 987 N N . ARG A 1 128 ? 9.252 5.184 -24.846 1.00 91.19 128 ARG A N 1
ATOM 988 C CA . ARG A 1 128 ? 8.093 4.899 -23.979 1.00 91.19 128 ARG A CA 1
ATOM 989 C C . ARG A 1 128 ? 8.354 3.816 -22.927 1.00 91.19 128 ARG A C 1
ATOM 991 O O . ARG A 1 128 ? 7.415 3.362 -22.284 1.00 91.19 128 ARG A O 1
ATOM 998 N N . TRP A 1 129 ? 9.598 3.354 -22.779 1.00 92.69 129 TRP A N 1
ATOM 999 C CA . TRP A 1 129 ? 9.937 2.292 -21.827 1.00 92.69 129 TRP A CA 1
ATOM 1000 C C . TRP A 1 129 ? 9.566 2.637 -20.373 1.00 92.69 129 TRP A C 1
ATOM 1002 O O . TRP A 1 129 ? 8.890 1.815 -19.758 1.00 92.69 129 TRP A O 1
ATOM 1012 N N . PRO A 1 130 ? 9.871 3.841 -19.839 1.00 93.06 130 PRO A N 1
ATOM 1013 C CA . PRO A 1 130 ? 9.438 4.233 -18.493 1.00 93.06 130 PRO A CA 1
ATOM 1014 C C . PRO A 1 130 ? 7.922 4.133 -18.288 1.00 93.06 130 PRO A C 1
ATOM 1016 O O . PRO A 1 130 ? 7.456 3.637 -17.266 1.00 93.06 130 PRO A O 1
ATOM 1019 N N . GLU A 1 131 ? 7.153 4.548 -19.298 1.00 93.81 131 GLU A N 1
ATOM 1020 C CA . GLU A 1 131 ? 5.690 4.502 -19.282 1.00 93.81 131 GLU A CA 1
ATOM 1021 C C . GLU A 1 131 ? 5.173 3.054 -19.226 1.00 93.81 131 GLU A C 1
ATOM 1023 O O . GLU A 1 131 ? 4.229 2.754 -18.491 1.00 93.81 131 GLU A O 1
ATOM 1028 N N . ALA A 1 132 ? 5.785 2.144 -19.993 1.00 95.75 132 ALA A N 1
ATOM 1029 C CA . ALA A 1 132 ? 5.429 0.726 -19.975 1.00 95.75 132 ALA A CA 1
ATOM 1030 C C . ALA A 1 132 ? 5.813 0.043 -18.665 1.00 95.75 132 ALA A C 1
ATOM 1032 O O . ALA A 1 132 ? 5.032 -0.763 -18.166 1.00 95.75 132 ALA A O 1
ATOM 1033 N N . VAL A 1 133 ? 6.968 0.390 -18.090 1.00 97.00 133 VAL A N 1
ATOM 1034 C CA . VAL A 1 133 ? 7.377 -0.082 -16.762 1.00 97.00 133 VAL A CA 1
ATOM 1035 C C . VAL A 1 133 ? 6.357 0.334 -15.712 1.00 97.00 133 VAL A C 1
ATOM 1037 O O . VAL A 1 133 ? 5.855 -0.525 -14.996 1.00 97.00 133 VAL A O 1
ATOM 1040 N N . GLY A 1 134 ? 5.988 1.615 -15.660 1.00 96.81 134 GLY A N 1
ATOM 1041 C CA . GLY A 1 134 ? 4.986 2.085 -14.707 1.00 96.81 134 GLY A CA 1
ATOM 1042 C C . GLY A 1 134 ? 3.621 1.419 -14.902 1.00 96.81 134 GLY A C 1
ATOM 1043 O O . GLY A 1 134 ? 3.030 0.965 -13.932 1.00 96.81 134 GLY A O 1
ATOM 1044 N N . THR A 1 135 ? 3.178 1.238 -16.153 1.00 97.00 135 THR A N 1
ATOM 1045 C CA . THR A 1 135 ? 1.929 0.512 -16.468 1.00 97.00 135 THR A CA 1
ATOM 1046 C C . THR A 1 135 ? 1.976 -0.946 -15.996 1.00 97.00 135 THR A C 1
ATOM 1048 O O . THR A 1 135 ? 0.990 -1.468 -15.477 1.00 97.00 135 THR A O 1
ATOM 1051 N N . ALA A 1 136 ? 3.115 -1.619 -16.169 1.00 97.19 136 ALA A N 1
ATOM 1052 C CA . ALA A 1 136 ? 3.293 -2.996 -15.725 1.00 97.19 136 ALA A CA 1
ATOM 1053 C C . ALA A 1 136 ? 3.346 -3.106 -14.191 1.00 97.19 136 ALA A C 1
ATOM 1055 O O . ALA A 1 136 ? 2.758 -4.037 -13.645 1.00 97.19 136 ALA A O 1
ATOM 1056 N N . ILE A 1 137 ? 3.977 -2.145 -13.502 1.00 97.94 137 ILE A N 1
ATOM 1057 C CA . ILE A 1 137 ? 3.955 -2.047 -12.033 1.00 97.94 137 ILE A CA 1
ATOM 1058 C C . ILE A 1 137 ? 2.524 -1.840 -11.538 1.00 97.94 137 ILE A C 1
ATOM 1060 O O . ILE A 1 137 ? 2.102 -2.577 -10.656 1.00 97.94 137 ILE A O 1
ATOM 1064 N N . ASP A 1 138 ? 1.771 -0.902 -12.122 1.00 97.12 138 ASP A N 1
ATOM 1065 C CA . ASP A 1 138 ? 0.367 -0.668 -11.757 1.00 97.12 138 ASP A CA 1
ATOM 1066 C C . ASP A 1 138 ? -0.454 -1.958 -11.915 1.00 97.12 138 ASP A C 1
ATOM 1068 O O . ASP A 1 138 ? -1.152 -2.355 -10.990 1.00 97.12 138 ASP A O 1
ATOM 1072 N N . THR A 1 139 ? -0.280 -2.676 -13.032 1.00 96.06 139 THR A N 1
ATOM 1073 C CA . THR A 1 139 ? -0.984 -3.948 -13.284 1.00 96.06 139 THR A CA 1
ATOM 1074 C C . THR A 1 139 ? -0.650 -5.017 -12.240 1.00 96.06 139 THR A C 1
ATOM 1076 O O . THR A 1 139 ? -1.531 -5.734 -11.784 1.00 96.06 139 THR A O 1
ATOM 1079 N N . MET A 1 140 ? 0.621 -5.148 -11.850 1.00 96.69 140 MET A N 1
ATOM 1080 C CA . MET A 1 140 ? 1.030 -6.106 -10.813 1.00 96.69 140 MET A CA 1
ATOM 1081 C C . MET A 1 140 ? 0.569 -5.674 -9.415 1.00 96.69 140 MET A C 1
ATOM 1083 O O . MET A 1 140 ? 0.272 -6.518 -8.571 1.00 96.69 140 MET A O 1
ATOM 1087 N N . ALA A 1 141 ? 0.504 -4.366 -9.168 1.00 96.75 141 ALA A N 1
ATOM 1088 C CA . ALA A 1 141 ? 0.054 -3.810 -7.904 1.00 96.75 141 ALA A CA 1
ATOM 1089 C C . ALA A 1 141 ? -1.442 -4.033 -7.668 1.00 96.75 141 ALA A C 1
ATOM 1091 O O . ALA A 1 141 ? -1.823 -4.218 -6.520 1.00 96.75 141 ALA A O 1
ATOM 1092 N N . GLU A 1 142 ? -2.273 -4.075 -8.713 1.00 94.44 142 GLU A N 1
ATOM 1093 C CA . GLU A 1 142 ? -3.694 -4.445 -8.598 1.00 94.44 142 GLU A CA 1
ATOM 1094 C C . GLU A 1 142 ? -3.873 -5.790 -7.884 1.00 94.44 142 GLU A C 1
ATOM 1096 O O . GLU A 1 142 ? -4.645 -5.899 -6.928 1.00 94.44 142 GLU A O 1
ATOM 1101 N N . ASP A 1 143 ? -3.117 -6.802 -8.318 1.00 94.31 143 ASP A N 1
ATOM 1102 C CA . ASP A 1 143 ? -3.171 -8.146 -7.748 1.00 94.31 143 ASP A CA 1
ATOM 1103 C C . ASP A 1 143 ? -2.622 -8.155 -6.312 1.00 94.31 143 ASP A C 1
ATOM 1105 O O . ASP A 1 143 ? -3.273 -8.679 -5.408 1.00 94.31 143 ASP A O 1
ATOM 1109 N N . ALA A 1 144 ? -1.456 -7.540 -6.079 1.00 95.94 144 ALA A N 1
ATOM 1110 C CA . ALA A 1 144 ? -0.809 -7.518 -4.763 1.00 95.94 144 ALA A CA 1
ATOM 1111 C C . ALA A 1 144 ? -1.627 -6.740 -3.715 1.00 95.94 144 ALA A C 1
ATOM 1113 O O . ALA A 1 144 ? -1.832 -7.208 -2.596 1.00 95.94 144 ALA A O 1
ATOM 1114 N N . VAL A 1 145 ? -2.143 -5.564 -4.079 1.00 96.81 145 VAL A N 1
ATOM 1115 C CA . VAL A 1 145 ? -2.988 -4.740 -3.204 1.00 96.81 145 VAL A CA 1
ATOM 1116 C C . VAL A 1 145 ? -4.331 -5.425 -2.958 1.00 96.81 145 VAL A C 1
ATOM 1118 O O . VAL A 1 145 ? -4.800 -5.444 -1.821 1.00 96.81 145 VAL A O 1
ATOM 1121 N N . GLY A 1 146 ? -4.927 -6.031 -3.991 1.00 93.62 146 GLY A N 1
ATOM 1122 C CA . GLY A 1 146 ? -6.148 -6.819 -3.850 1.00 93.62 146 GLY A CA 1
ATOM 1123 C C . GLY A 1 146 ? -5.982 -7.962 -2.848 1.00 93.62 146 GLY A C 1
ATOM 1124 O O . GLY A 1 146 ? -6.783 -8.074 -1.923 1.00 93.62 146 GLY A O 1
ATOM 1125 N N . GLN A 1 147 ? -4.905 -8.745 -2.974 1.00 93.38 147 GLN A N 1
ATOM 1126 C CA . GLN A 1 147 ? -4.578 -9.831 -2.043 1.00 93.38 147 GLN A CA 1
ATOM 1127 C C . GLN A 1 147 ? -4.345 -9.327 -0.617 1.00 93.38 147 GLN A C 1
ATOM 1129 O O . GLN A 1 147 ? -4.856 -9.925 0.328 1.00 93.38 147 GLN A O 1
ATOM 1134 N N . ALA A 1 148 ? -3.633 -8.210 -0.447 1.00 95.38 148 ALA A N 1
ATOM 1135 C CA . ALA A 1 148 ? -3.423 -7.612 0.867 1.00 95.38 148 ALA A CA 1
ATOM 1136 C C . ALA A 1 148 ? -4.754 -7.206 1.526 1.00 95.38 148 ALA A C 1
ATOM 1138 O O . ALA A 1 148 ? -4.980 -7.488 2.705 1.00 95.38 148 ALA A O 1
ATOM 1139 N N . TRP A 1 149 ? -5.661 -6.580 0.773 1.00 94.38 149 TRP A N 1
ATOM 1140 C CA . TRP A 1 149 ? -6.964 -6.151 1.289 1.00 94.38 149 TRP A CA 1
ATOM 1141 C C . TRP A 1 149 ? -7.894 -7.324 1.596 1.00 94.38 149 TRP A C 1
ATOM 1143 O O . TRP A 1 149 ? -8.543 -7.325 2.642 1.00 94.38 149 TRP A O 1
ATOM 1153 N N . ASP A 1 150 ? -7.908 -8.349 0.742 1.00 91.75 150 ASP A N 1
ATOM 1154 C CA . ASP A 1 150 ? -8.624 -9.601 1.005 1.00 91.75 150 ASP A CA 1
ATOM 1155 C C . ASP A 1 150 ? -8.031 -10.330 2.231 1.00 91.75 150 ASP A C 1
ATOM 1157 O O . ASP A 1 150 ? -8.755 -10.952 3.009 1.00 91.75 150 ASP A O 1
ATOM 1161 N N . GLY A 1 151 ? -6.723 -10.174 2.463 1.00 90.56 151 GLY A N 1
ATOM 1162 C CA . GLY A 1 151 ? -5.992 -10.614 3.652 1.00 90.56 151 GLY A CA 1
ATOM 1163 C C . GLY A 1 151 ? -6.159 -9.723 4.889 1.00 90.56 151 GLY A C 1
ATOM 1164 O O . GLY A 1 151 ? -5.456 -9.925 5.875 1.00 90.56 151 GLY A O 1
ATOM 1165 N N . GLY A 1 152 ? -7.061 -8.737 4.870 1.00 91.81 152 GLY A N 1
ATOM 1166 C CA . GLY A 1 152 ? -7.413 -7.929 6.040 1.00 91.81 152 GLY A CA 1
ATOM 1167 C C . GLY A 1 152 ? -6.555 -6.690 6.292 1.00 91.81 152 GLY A C 1
ATOM 1168 O O . GLY A 1 152 ? -6.767 -6.003 7.303 1.00 91.81 152 GLY A O 1
ATOM 1169 N N . TRP A 1 153 ? -5.622 -6.369 5.396 1.00 94.62 153 TRP A N 1
ATOM 1170 C CA . TRP A 1 153 ? -4.816 -5.153 5.470 1.00 94.62 153 TRP A CA 1
ATOM 1171 C C . TRP A 1 153 ? -5.580 -3.949 4.931 1.00 94.62 153 TRP A C 1
ATOM 1173 O O . TRP A 1 153 ? -6.074 -3.968 3.810 1.00 94.62 153 TRP A O 1
ATOM 1183 N N . MET A 1 154 ? -5.634 -2.858 5.693 1.00 93.19 154 MET A N 1
ATOM 1184 C CA . MET A 1 154 ? -6.101 -1.572 5.171 1.00 93.19 154 MET A CA 1
ATOM 1185 C C . MET A 1 154 ? -4.919 -0.660 4.811 1.00 93.19 154 MET A C 1
ATOM 1187 O O . MET A 1 154 ? -3.839 -0.805 5.384 1.00 93.19 154 MET A O 1
ATOM 1191 N N . PRO A 1 155 ? -5.090 0.340 3.929 1.00 95.19 155 PRO A N 1
ATOM 1192 C CA . PRO A 1 155 ? -4.023 1.279 3.583 1.00 95.19 155 PRO A CA 1
ATOM 1193 C C . PRO A 1 155 ? -3.280 1.906 4.768 1.00 95.19 155 PRO A C 1
ATOM 1195 O O . PRO A 1 155 ? -2.052 1.978 4.760 1.00 95.19 155 PRO A O 1
ATOM 1198 N N . LYS A 1 156 ? -3.994 2.320 5.821 1.00 93.06 156 LYS A N 1
ATOM 1199 C CA . LYS A 1 156 ? -3.370 2.853 7.043 1.00 93.06 156 LYS A CA 1
ATOM 1200 C C . LYS A 1 156 ? -2.436 1.831 7.701 1.00 93.06 156 LYS A C 1
ATOM 1202 O O . LYS A 1 156 ? -1.382 2.209 8.197 1.00 93.06 156 LYS A O 1
ATOM 1207 N N . ASP A 1 157 ? -2.817 0.557 7.658 1.00 93.12 157 ASP A N 1
ATOM 1208 C CA . ASP A 1 157 ? -2.131 -0.551 8.311 1.00 93.12 157 ASP A CA 1
ATOM 1209 C C . ASP A 1 157 ? -0.819 -0.863 7.610 1.00 93.12 157 ASP A C 1
ATOM 1211 O O . ASP A 1 157 ? 0.239 -0.908 8.235 1.00 93.12 157 ASP A O 1
ATOM 1215 N N . VAL A 1 158 ? -0.897 -0.965 6.283 1.00 94.81 158 VAL A N 1
ATOM 1216 C CA . VAL A 1 158 ? 0.270 -1.114 5.419 1.00 94.81 158 VAL A CA 1
ATOM 1217 C C . VAL A 1 158 ? 1.234 0.042 5.651 1.00 94.81 158 VAL A C 1
ATOM 1219 O O . VAL A 1 158 ? 2.418 -0.178 5.859 1.00 94.81 158 VAL A O 1
ATOM 1222 N N . LEU A 1 159 ? 0.761 1.289 5.666 1.00 94.50 159 LEU A N 1
ATOM 1223 C CA . LEU A 1 159 ? 1.669 2.429 5.803 1.00 94.50 159 LEU A CA 1
ATOM 1224 C C . LEU A 1 159 ? 2.300 2.524 7.194 1.00 94.50 159 LEU A C 1
ATOM 1226 O O . LEU A 1 159 ? 3.445 2.957 7.292 1.00 94.50 159 LEU A O 1
ATOM 1230 N N . SER A 1 160 ? 1.591 2.120 8.250 1.00 91.75 160 SER A N 1
ATOM 1231 C CA . SER A 1 160 ? 2.160 2.007 9.596 1.00 91.75 160 SER A CA 1
ATOM 1232 C C . SER A 1 160 ? 3.229 0.915 9.671 1.00 91.75 160 SER A C 1
ATOM 1234 O O . SER A 1 160 ? 4.278 1.145 10.272 1.00 91.75 160 SER A O 1
ATOM 1236 N N . LEU A 1 161 ? 3.006 -0.236 9.025 1.00 91.38 161 LEU A N 1
ATOM 1237 C CA . LEU A 1 161 ? 4.013 -1.292 8.890 1.00 91.38 161 LEU A CA 1
ATOM 1238 C C . LEU A 1 161 ? 5.248 -0.778 8.133 1.00 91.38 161 LEU A C 1
ATOM 1240 O O . LEU A 1 161 ? 6.367 -0.873 8.628 1.00 91.38 161 LEU A O 1
ATOM 1244 N N . MET A 1 162 ? 5.038 -0.163 6.967 1.00 93.00 162 MET A N 1
ATOM 1245 C CA . MET A 1 162 ? 6.119 0.342 6.118 1.00 93.00 162 MET A CA 1
ATOM 1246 C C . MET A 1 162 ? 6.933 1.434 6.821 1.00 93.00 162 MET A C 1
ATOM 1248 O O . MET A 1 162 ? 8.155 1.433 6.757 1.00 93.00 162 MET A O 1
ATOM 1252 N N . ALA A 1 163 ? 6.276 2.358 7.528 1.00 91.94 163 ALA A N 1
ATOM 1253 C CA . ALA A 1 163 ? 6.950 3.466 8.207 1.00 91.94 163 ALA A CA 1
ATOM 1254 C C . ALA A 1 163 ? 7.875 3.019 9.349 1.00 91.94 163 ALA A C 1
ATOM 1256 O O . ALA A 1 163 ? 8.750 3.782 9.758 1.00 91.94 163 ALA A O 1
ATOM 1257 N N . LYS A 1 164 ? 7.674 1.808 9.877 1.00 88.81 164 LYS A N 1
ATOM 1258 C CA . LYS A 1 164 ? 8.485 1.253 10.958 1.00 88.81 164 LYS A CA 1
ATOM 1259 C C . LYS A 1 164 ? 9.824 0.712 10.454 1.00 88.81 164 LYS A C 1
ATOM 1261 O O . LYS A 1 164 ? 10.843 0.952 11.097 1.00 88.81 164 LYS A O 1
ATOM 1266 N N . ASP A 1 165 ? 9.799 -0.007 9.334 1.00 87.94 165 ASP A N 1
ATOM 1267 C CA . ASP A 1 165 ? 10.924 -0.837 8.890 1.00 87.94 165 ASP A CA 1
ATOM 1268 C C . ASP A 1 165 ? 11.548 -0.358 7.556 1.00 87.94 165 ASP A C 1
ATOM 1270 O O . ASP A 1 165 ? 12.637 -0.804 7.200 1.00 87.94 165 ASP A O 1
ATOM 1274 N N . PHE A 1 166 ? 10.921 0.592 6.843 1.00 93.12 166 PHE A N 1
ATOM 1275 C CA . PHE A 1 166 ? 11.334 1.031 5.501 1.00 93.12 166 PHE A CA 1
ATOM 1276 C C . PHE A 1 166 ? 11.543 2.548 5.373 1.00 93.12 166 PHE A C 1
ATOM 1278 O O . PHE A 1 166 ? 11.213 3.351 6.248 1.00 93.12 166 PHE A O 1
ATOM 1285 N N . THR A 1 167 ? 12.109 2.960 4.234 1.00 94.56 167 THR A N 1
ATOM 1286 C CA . THR A 1 167 ? 12.383 4.371 3.935 1.00 94.56 167 THR A CA 1
ATOM 1287 C C . THR A 1 167 ? 11.107 5.168 3.634 1.00 94.56 167 THR A C 1
ATOM 1289 O O . THR A 1 167 ? 10.094 4.630 3.182 1.00 94.56 167 THR A O 1
ATOM 1292 N N . SER A 1 168 ? 11.165 6.496 3.787 1.00 95.81 168 SER A N 1
ATOM 1293 C CA . SER A 1 168 ? 10.051 7.387 3.421 1.00 95.81 168 SER A CA 1
ATOM 1294 C C . SER A 1 168 ? 9.685 7.316 1.931 1.00 95.81 168 SER A C 1
ATOM 1296 O O . SER A 1 168 ? 8.523 7.527 1.574 1.00 95.81 168 SER A O 1
ATOM 1298 N N . ALA A 1 169 ? 10.646 6.982 1.062 1.00 95.88 169 ALA A N 1
ATOM 1299 C CA . ALA A 1 169 ? 10.403 6.762 -0.359 1.00 95.88 169 ALA A CA 1
ATOM 1300 C C . ALA A 1 169 ? 9.526 5.521 -0.585 1.00 95.88 169 ALA A C 1
ATOM 1302 O O . ALA A 1 169 ? 8.540 5.603 -1.316 1.00 95.88 169 ALA A O 1
ATOM 1303 N N . THR A 1 170 ? 9.820 4.415 0.101 1.00 96.62 170 THR A N 1
ATOM 1304 C CA . THR A 1 170 ? 9.051 3.159 0.052 1.00 96.62 170 THR A CA 1
ATOM 1305 C C . THR A 1 170 ? 7.638 3.342 0.607 1.00 96.62 170 THR A C 1
ATOM 1307 O O . THR A 1 170 ? 6.663 2.857 0.028 1.00 96.62 170 THR A O 1
ATOM 1310 N N . VAL A 1 171 ? 7.488 4.126 1.681 1.00 96.88 171 VAL A N 1
ATOM 1311 C CA . VAL A 1 171 ? 6.170 4.492 2.232 1.00 96.88 171 VAL A CA 1
ATOM 1312 C C . VAL A 1 171 ? 5.351 5.290 1.210 1.00 96.88 171 VAL A C 1
ATOM 1314 O O . VAL A 1 171 ? 4.178 4.988 0.980 1.00 96.88 171 VAL A O 1
ATOM 1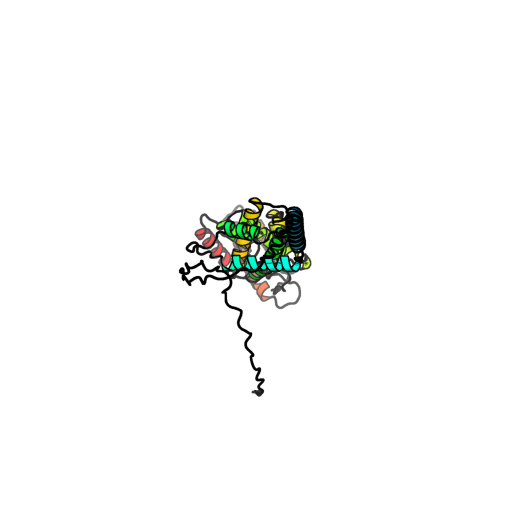317 N N . LYS A 1 172 ? 5.959 6.284 0.546 1.00 97.06 172 LYS A N 1
ATOM 1318 C CA . LYS A 1 172 ? 5.295 7.070 -0.508 1.00 97.06 172 LYS A CA 1
ATOM 1319 C C . LYS A 1 172 ? 4.945 6.213 -1.732 1.00 97.06 172 LYS A C 1
ATOM 1321 O O . LYS A 1 172 ? 3.867 6.374 -2.309 1.00 97.06 172 LYS A O 1
ATOM 1326 N N . ALA A 1 173 ? 5.825 5.294 -2.119 1.00 97.62 173 ALA A N 1
ATOM 1327 C CA . ALA A 1 173 ? 5.588 4.349 -3.204 1.00 97.62 173 ALA A CA 1
ATOM 1328 C C . ALA A 1 173 ? 4.404 3.422 -2.887 1.00 97.62 173 ALA A C 1
ATOM 1330 O O . ALA A 1 173 ? 3.471 3.341 -3.681 1.00 97.62 173 ALA A O 1
ATOM 1331 N N . SER A 1 174 ? 4.361 2.847 -1.681 1.00 97.94 174 SER A N 1
ATOM 1332 C CA . SER A 1 174 ? 3.231 2.038 -1.195 1.00 97.94 174 SER A CA 1
ATOM 1333 C C . SER A 1 174 ? 1.913 2.816 -1.245 1.00 97.94 174 SER A C 1
ATOM 1335 O O . SER A 1 174 ? 0.899 2.303 -1.718 1.00 97.94 174 SER A O 1
ATOM 1337 N N . ALA A 1 175 ? 1.930 4.086 -0.820 1.00 97.81 175 ALA A N 1
ATOM 1338 C CA . ALA A 1 175 ? 0.759 4.954 -0.909 1.00 97.81 175 ALA A CA 1
ATOM 1339 C C . ALA A 1 175 ? 0.312 5.187 -2.364 1.00 97.81 175 ALA A C 1
ATOM 1341 O O . ALA A 1 175 ? -0.883 5.199 -2.640 1.00 97.81 175 ALA A O 1
ATOM 1342 N N . THR A 1 176 ? 1.258 5.325 -3.295 1.00 98.06 176 THR A N 1
ATOM 1343 C CA . THR A 1 176 ? 0.979 5.496 -4.732 1.00 98.06 176 THR A CA 1
ATOM 1344 C C . THR A 1 176 ? 0.295 4.260 -5.319 1.00 98.06 176 THR A C 1
ATOM 1346 O O . THR A 1 176 ? -0.725 4.393 -5.994 1.00 98.06 176 THR A O 1
ATOM 1349 N N . LEU A 1 177 ? 0.804 3.061 -5.011 1.00 97.94 177 LEU A N 1
ATOM 1350 C CA . LEU A 1 177 ? 0.232 1.797 -5.485 1.00 97.94 177 LEU A CA 1
ATOM 1351 C C . LEU A 1 177 ? -1.199 1.602 -4.965 1.00 97.94 177 LEU A C 1
ATOM 1353 O O . LEU A 1 177 ? -2.121 1.393 -5.752 1.00 97.94 177 LEU A O 1
ATOM 1357 N N . MET A 1 178 ? -1.424 1.779 -3.660 1.00 97.50 178 MET A N 1
ATOM 1358 C CA . MET A 1 178 ? -2.764 1.654 -3.070 1.00 97.50 178 MET A CA 1
ATOM 1359 C C . MET A 1 178 ? -3.732 2.748 -3.540 1.00 97.50 178 MET A C 1
ATOM 1361 O O . MET A 1 178 ? -4.924 2.483 -3.703 1.00 97.50 178 MET A O 1
ATOM 1365 N N . ARG A 1 179 ? -3.240 3.971 -3.793 1.00 95.44 179 ARG A N 1
ATOM 1366 C CA . ARG A 1 179 ? -4.049 5.057 -4.370 1.00 95.44 179 ARG A CA 1
ATOM 1367 C C . ARG A 1 179 ? -4.522 4.692 -5.775 1.00 95.44 179 ARG A C 1
ATOM 1369 O O . ARG A 1 179 ? -5.681 4.946 -6.094 1.00 95.44 179 ARG A O 1
ATOM 1376 N N . SER A 1 180 ? -3.653 4.097 -6.592 1.00 94.69 180 SER A N 1
ATOM 1377 C CA . SER A 1 180 ? -3.995 3.690 -7.960 1.00 94.69 180 SER A CA 1
ATOM 1378 C C . SER A 1 180 ? -5.142 2.670 -7.993 1.00 94.69 180 SER A C 1
ATOM 1380 O O . SER A 1 180 ? -6.066 2.814 -8.795 1.00 94.69 180 SER A O 1
ATOM 1382 N N . GLU A 1 181 ? -5.143 1.712 -7.060 1.00 93.81 181 GLU A N 1
ATOM 1383 C CA . GLU A 1 181 ? -6.195 0.701 -6.927 1.00 93.81 181 GLU A CA 1
ATOM 1384 C C . GLU A 1 181 ? -7.493 1.311 -6.366 1.00 93.81 181 GLU A C 1
ATOM 1386 O O . GLU A 1 181 ? -8.564 1.105 -6.936 1.00 93.81 181 GLU A O 1
ATOM 1391 N N . LEU A 1 182 ? -7.432 2.144 -5.312 1.00 92.31 182 LEU A N 1
ATOM 1392 C CA . LEU A 1 182 ? -8.642 2.747 -4.721 1.00 92.31 182 LEU A CA 1
ATOM 1393 C C . LEU A 1 182 ? -9.423 3.646 -5.685 1.00 92.31 182 LEU A C 1
ATOM 1395 O O . LEU A 1 182 ? -10.638 3.781 -5.551 1.00 92.31 182 LEU A O 1
ATOM 1399 N N . ARG A 1 183 ? -8.757 4.252 -6.672 1.00 90.06 183 ARG A N 1
ATOM 1400 C CA . ARG A 1 183 ? -9.415 5.084 -7.692 1.00 90.06 183 ARG A CA 1
ATOM 1401 C C . ARG A 1 183 ? -10.380 4.317 -8.592 1.00 90.06 183 ARG A C 1
ATOM 1403 O O . ARG A 1 183 ? -11.203 4.941 -9.256 1.00 90.06 183 ARG A O 1
ATOM 1410 N N . ARG A 1 184 ? -10.274 2.989 -8.641 1.00 88.88 184 ARG A N 1
ATOM 1411 C CA . ARG A 1 184 ? -11.130 2.132 -9.474 1.00 88.88 184 ARG A CA 1
ATOM 1412 C C . ARG A 1 184 ? -12.521 1.941 -8.889 1.00 88.88 184 ARG A C 1
ATOM 1414 O O . ARG A 1 184 ? -13.437 1.563 -9.615 1.00 88.88 184 ARG A O 1
ATOM 1421 N N . TYR A 1 185 ? -12.677 2.207 -7.597 1.00 90.19 185 TYR A N 1
ATOM 1422 C CA . TYR A 1 185 ? -13.943 2.079 -6.896 1.00 90.19 185 TYR A CA 1
ATOM 1423 C C . TYR A 1 185 ? -14.701 3.402 -6.949 1.00 90.19 185 TYR A C 1
ATOM 1425 O O . TYR A 1 185 ? -14.156 4.476 -6.682 1.00 90.19 185 TYR A O 1
ATOM 1433 N N . SER A 1 186 ? -15.983 3.314 -7.288 1.00 89.75 186 SER A N 1
ATOM 1434 C CA . SER A 1 186 ? -16.899 4.450 -7.203 1.00 89.75 186 SER A CA 1
ATOM 1435 C C . SER A 1 186 ? -17.192 4.804 -5.744 1.00 89.75 186 SER A C 1
ATOM 1437 O O . SER A 1 186 ? -17.079 3.956 -4.861 1.00 89.75 186 SER A O 1
ATOM 1439 N N . GLU A 1 187 ? -17.627 6.037 -5.479 1.00 87.00 187 GLU A N 1
ATOM 1440 C CA . GLU A 1 187 ? -17.960 6.475 -4.112 1.00 87.00 187 GLU A CA 1
ATOM 1441 C C . GLU A 1 187 ? -19.041 5.605 -3.462 1.00 87.00 187 GLU A C 1
ATOM 1443 O O . GLU A 1 187 ? -18.972 5.332 -2.272 1.00 87.00 187 GLU A O 1
ATOM 1448 N N . ALA A 1 188 ? -19.974 5.068 -4.254 1.00 85.62 188 ALA A N 1
ATOM 1449 C CA . ALA A 1 188 ? -21.015 4.160 -3.774 1.00 85.62 188 ALA A CA 1
ATOM 1450 C C . ALA A 1 188 ? -20.484 2.798 -3.278 1.00 85.62 188 ALA A C 1
ATOM 1452 O O . ALA A 1 188 ? -21.206 2.070 -2.604 1.00 85.62 188 ALA A O 1
ATOM 1453 N N . GLN A 1 189 ? -19.251 2.427 -3.638 1.00 86.62 189 GLN A N 1
ATOM 1454 C CA . GLN A 1 189 ? -18.608 1.174 -3.226 1.00 86.62 189 GLN A CA 1
ATOM 1455 C C . GLN A 1 189 ? -17.681 1.350 -2.018 1.00 86.62 189 GLN A C 1
ATOM 1457 O O . GLN A 1 189 ? -17.174 0.351 -1.500 1.00 86.62 189 GLN A O 1
ATOM 1462 N N . LEU A 1 190 ? -17.423 2.593 -1.602 1.00 87.94 190 LEU A N 1
ATOM 1463 C CA . LEU A 1 190 ? -16.550 2.910 -0.481 1.00 87.94 190 LEU A CA 1
ATOM 1464 C C . LEU A 1 190 ? -17.391 3.128 0.778 1.00 87.94 190 LEU A C 1
ATOM 1466 O O . LEU A 1 190 ? -18.318 3.931 0.784 1.00 87.94 190 LEU A O 1
ATOM 1470 N N . SER A 1 191 ? -17.028 2.454 1.868 1.00 85.62 191 SER A N 1
ATOM 1471 C CA . SER A 1 191 ? -17.488 2.850 3.202 1.00 85.62 191 SER A CA 1
ATOM 1472 C C . SER A 1 191 ? -16.864 4.195 3.600 1.00 85.62 191 SER A C 1
ATOM 1474 O O . SER A 1 191 ? -15.871 4.633 3.005 1.00 85.62 191 SER A O 1
ATOM 1476 N N . ASP A 1 192 ? -17.371 4.822 4.661 1.00 85.19 192 ASP A N 1
ATOM 1477 C CA . ASP A 1 192 ? -16.777 6.042 5.224 1.00 85.19 192 ASP A CA 1
ATOM 1478 C C . ASP A 1 192 ? -15.294 5.842 5.585 1.00 85.19 192 ASP A C 1
ATOM 1480 O O . ASP A 1 192 ? -14.452 6.706 5.336 1.00 85.19 192 ASP A O 1
ATOM 1484 N N . GLN A 1 193 ? -14.939 4.659 6.103 1.00 86.50 193 GLN A N 1
ATOM 1485 C CA . GLN A 1 193 ? -13.559 4.330 6.459 1.00 86.50 193 GLN A CA 1
ATOM 1486 C C . GLN A 1 193 ? -12.657 4.193 5.226 1.00 86.50 193 GLN A C 1
ATOM 1488 O O . GLN A 1 193 ? -11.503 4.626 5.261 1.00 86.50 193 GLN A O 1
ATOM 1493 N N . TRP A 1 194 ? -13.153 3.599 4.138 1.00 91.31 194 TRP A N 1
ATOM 1494 C CA . TRP A 1 194 ? -12.408 3.515 2.882 1.00 91.31 194 TRP A CA 1
ATOM 1495 C C . TRP A 1 194 ? -12.270 4.882 2.203 1.00 91.31 194 TRP A C 1
ATOM 1497 O O . TRP A 1 194 ? -11.197 5.197 1.685 1.00 91.31 194 TRP A O 1
ATOM 1507 N N . SER A 1 195 ? -13.304 5.722 2.276 1.00 91.25 195 SER A N 1
ATOM 1508 C CA . SER A 1 195 ? -13.278 7.100 1.775 1.00 91.25 195 SER A CA 1
ATOM 1509 C C . SER A 1 195 ? -12.238 7.949 2.510 1.00 91.25 195 SER A C 1
ATOM 1511 O O . SER A 1 195 ? -11.390 8.566 1.866 1.00 91.25 195 SER A O 1
ATOM 1513 N N . ALA A 1 196 ? -12.202 7.882 3.844 1.00 91.19 196 ALA A N 1
ATOM 1514 C CA . ALA A 1 196 ? -11.183 8.562 4.645 1.00 91.19 196 ALA A CA 1
ATOM 1515 C C . ALA A 1 196 ? -9.756 8.078 4.316 1.00 91.19 196 ALA A C 1
ATOM 1517 O O . ALA A 1 196 ? -8.812 8.866 4.263 1.00 91.19 196 ALA A O 1
ATOM 1518 N N . GLN A 1 197 ? -9.571 6.779 4.050 1.00 92.62 197 GLN A N 1
ATOM 1519 C CA . GLN A 1 197 ? -8.258 6.252 3.663 1.00 92.62 197 GLN A CA 1
ATOM 1520 C C . GLN A 1 197 ? -7.836 6.664 2.251 1.00 92.62 197 GLN A C 1
ATOM 1522 O O . GLN A 1 197 ? -6.647 6.890 2.023 1.00 92.62 197 GLN A O 1
ATOM 1527 N N . ARG A 1 198 ? -8.781 6.831 1.320 1.00 93.38 198 ARG A N 1
ATOM 1528 C CA . ARG A 1 198 ? -8.511 7.393 -0.011 1.00 93.38 198 ARG A CA 1
ATOM 1529 C C . ARG A 1 198 ? -7.953 8.815 0.090 1.00 93.38 198 ARG A C 1
ATOM 1531 O O . ARG A 1 198 ? -6.976 9.129 -0.587 1.00 93.38 198 ARG A O 1
ATOM 1538 N N . GLU A 1 199 ? -8.533 9.647 0.951 1.00 92.31 199 GLU A N 1
ATOM 1539 C CA . GLU A 1 199 ? -8.061 11.017 1.197 1.00 92.31 199 GLU A CA 1
ATOM 1540 C C . GLU A 1 199 ? -6.674 11.030 1.852 1.00 92.31 199 GLU A C 1
ATOM 1542 O O . GLU A 1 199 ? -5.760 11.681 1.347 1.00 92.31 199 GLU A O 1
ATOM 1547 N N . ALA A 1 200 ? -6.462 10.214 2.889 1.00 93.06 200 ALA A N 1
ATOM 1548 C CA . ALA A 1 200 ? -5.162 10.103 3.556 1.00 93.06 200 ALA A CA 1
ATOM 1549 C C . ALA A 1 200 ? -4.036 9.621 2.616 1.00 93.06 200 ALA A C 1
ATOM 1551 O O . ALA A 1 200 ? -2.885 10.049 2.730 1.00 93.06 200 ALA A O 1
ATOM 1552 N N . LEU A 1 201 ? -4.341 8.731 1.665 1.00 95.38 201 LEU A N 1
ATOM 1553 C CA . LEU A 1 201 ? -3.392 8.339 0.619 1.00 95.38 201 LEU A CA 1
ATOM 1554 C C . LEU A 1 201 ? -3.074 9.498 -0.324 1.00 95.38 201 LEU A C 1
ATOM 1556 O O . LEU A 1 201 ? -1.924 9.643 -0.749 1.00 95.38 201 LEU A O 1
ATOM 1560 N N . ALA A 1 202 ? -4.072 10.326 -0.636 1.00 92.38 202 ALA A N 1
ATOM 1561 C CA . ALA A 1 202 ? -3.903 11.455 -1.531 1.00 92.38 202 ALA A CA 1
ATOM 1562 C C . ALA A 1 202 ? -3.013 12.561 -0.952 1.00 92.38 202 ALA A C 1
ATOM 1564 O O . ALA A 1 202 ? -2.268 13.198 -1.695 1.00 92.38 202 ALA A O 1
ATOM 1565 N N . GLU A 1 203 ? -3.032 12.736 0.368 1.00 92.75 203 GLU A N 1
ATOM 1566 C CA . GLU A 1 203 ? -2.124 13.637 1.084 1.00 92.75 203 GLU A CA 1
ATOM 1567 C C . GLU A 1 203 ? -0.671 13.137 1.081 1.00 92.75 203 GLU A C 1
ATOM 1569 O O . GLU A 1 203 ? 0.269 13.932 1.066 1.00 92.75 203 GLU A O 1
ATOM 1574 N N . ARG A 1 204 ? -0.466 11.812 1.082 1.00 92.88 204 ARG A N 1
ATOM 1575 C CA . ARG A 1 204 ? 0.871 11.196 1.147 1.00 92.88 204 ARG A CA 1
ATOM 1576 C C . ARG A 1 204 ? 1.554 11.081 -0.208 1.00 92.88 204 ARG A C 1
ATOM 1578 O O . ARG A 1 204 ? 2.775 11.235 -0.287 1.00 92.88 204 ARG A O 1
ATOM 1585 N N . SER A 1 205 ? 0.799 10.797 -1.267 1.00 91.69 205 SER A N 1
ATOM 1586 C CA . SER A 1 205 ? 1.333 10.744 -2.626 1.00 91.69 205 SER A CA 1
ATOM 1587 C C . SER A 1 205 ? 0.560 11.648 -3.576 1.00 91.69 205 SER A C 1
ATOM 1589 O O . SER A 1 205 ? -0.639 11.473 -3.797 1.00 91.69 205 SER A O 1
ATOM 1591 N N . GLY A 1 206 ? 1.296 12.585 -4.177 1.00 90.31 206 GLY A N 1
ATOM 1592 C CA . GLY A 1 206 ? 0.792 13.450 -5.240 1.00 90.31 206 GLY A CA 1
ATOM 1593 C C . GLY A 1 206 ? 0.626 12.742 -6.586 1.00 90.31 206 GLY A C 1
ATOM 1594 O O . GLY A 1 206 ? -0.088 13.267 -7.428 1.00 90.31 206 GLY A O 1
ATOM 1595 N N . SER A 1 207 ? 1.244 11.572 -6.783 1.00 93.75 207 SER A N 1
ATOM 1596 C CA . SER A 1 207 ? 1.086 10.777 -8.005 1.00 93.75 207 SER A CA 1
ATOM 1597 C C . SER A 1 207 ? -0.098 9.826 -7.865 1.00 93.75 207 SER A C 1
ATOM 1599 O O . SER A 1 207 ? -0.271 9.183 -6.827 1.00 93.75 207 SER A O 1
ATOM 1601 N N . GLU A 1 208 ? -0.904 9.693 -8.914 1.00 93.12 208 GLU A N 1
ATOM 1602 C CA . GLU A 1 208 ? -2.098 8.848 -8.900 1.00 93.12 208 GLU A CA 1
ATOM 1603 C C . GLU A 1 208 ? -1.843 7.400 -9.339 1.00 93.12 208 GLU A C 1
ATOM 1605 O O . GLU A 1 208 ? -2.756 6.576 -9.268 1.00 93.12 208 GLU A O 1
ATOM 1610 N N . SER A 1 209 ? -0.638 7.105 -9.834 1.00 95.62 209 SER A N 1
ATOM 1611 C CA . SER A 1 209 ? -0.206 5.791 -10.329 1.00 95.62 209 SER A CA 1
ATOM 1612 C C . SER A 1 209 ? 1.322 5.681 -10.375 1.00 95.62 209 SER A C 1
ATOM 1614 O O . SER A 1 209 ? 2.019 6.701 -10.371 1.00 95.62 209 SER A O 1
ATOM 1616 N N . ALA A 1 210 ? 1.856 4.459 -10.457 1.00 96.31 210 ALA A N 1
ATOM 1617 C CA . ALA A 1 210 ? 3.276 4.220 -10.706 1.00 96.31 210 ALA A CA 1
ATOM 1618 C C . ALA A 1 210 ? 3.696 4.748 -12.084 1.00 96.31 210 ALA A C 1
ATOM 1620 O O . ALA A 1 210 ? 4.774 5.329 -12.219 1.00 96.31 210 ALA A O 1
ATOM 1621 N N . LYS A 1 211 ? 2.824 4.615 -13.095 1.00 95.62 211 LYS A N 1
ATOM 1622 C CA . LYS A 1 211 ? 3.004 5.241 -14.412 1.00 95.62 211 LYS A CA 1
ATOM 1623 C C . LYS A 1 211 ? 3.265 6.741 -14.320 1.00 95.62 211 LYS A C 1
ATOM 1625 O O . LYS A 1 211 ? 4.198 7.224 -14.952 1.00 95.62 211 LYS A O 1
ATOM 1630 N N . GLU A 1 212 ? 2.458 7.468 -13.555 1.00 95.56 212 GLU A N 1
ATOM 1631 C CA . GLU A 1 212 ? 2.634 8.910 -13.363 1.00 95.56 212 GLU A CA 1
ATOM 1632 C C . GLU A 1 212 ? 3.865 9.226 -12.507 1.00 95.56 212 GLU A C 1
ATOM 1634 O O . GLU A 1 212 ? 4.607 10.147 -12.824 1.00 95.56 212 GLU A O 1
ATOM 1639 N N . ALA A 1 213 ? 4.126 8.443 -11.457 1.00 94.94 213 ALA A N 1
ATOM 1640 C CA . ALA A 1 213 ? 5.284 8.650 -10.587 1.00 94.94 213 ALA A CA 1
ATOM 1641 C C . ALA A 1 213 ? 6.625 8.497 -11.322 1.00 94.94 213 ALA A C 1
ATOM 1643 O O . ALA A 1 213 ? 7.604 9.136 -10.945 1.00 94.94 213 ALA A O 1
ATOM 1644 N N . LEU A 1 214 ? 6.674 7.650 -12.353 1.00 94.94 214 LEU A N 1
ATOM 1645 C CA . LEU A 1 214 ? 7.846 7.453 -13.209 1.00 94.94 214 LEU A CA 1
ATOM 1646 C C . LEU A 1 214 ? 7.841 8.339 -14.461 1.00 94.94 214 LEU A C 1
ATOM 1648 O O . LEU A 1 214 ? 8.849 8.371 -15.172 1.00 94.94 214 LEU A O 1
ATOM 1652 N N . ALA A 1 215 ? 6.733 9.027 -14.751 1.00 89.81 215 ALA A N 1
ATOM 1653 C CA . ALA A 1 215 ? 6.647 9.931 -15.888 1.00 89.81 215 ALA A CA 1
ATOM 1654 C C . ALA A 1 215 ? 7.619 11.103 -15.700 1.00 89.81 215 ALA A C 1
ATOM 1656 O O . ALA A 1 215 ? 7.826 11.585 -14.589 1.00 89.81 215 ALA A O 1
ATOM 1657 N N . ASP A 1 216 ? 8.246 11.530 -16.795 1.00 87.06 216 ASP A N 1
ATOM 1658 C CA . ASP A 1 216 ? 9.164 12.677 -16.858 1.00 87.06 216 ASP A CA 1
ATOM 1659 C C . ASP A 1 216 ? 10.418 12.600 -15.957 1.00 87.06 216 ASP A C 1
ATOM 1661 O O . ASP A 1 216 ? 11.228 13.530 -15.938 1.00 87.06 216 ASP A O 1
ATOM 1665 N N . LEU A 1 217 ? 10.629 11.487 -15.243 1.00 92.19 217 LEU A N 1
ATOM 1666 C CA . LEU A 1 217 ? 11.847 11.231 -14.481 1.00 92.19 217 LEU A CA 1
ATOM 1667 C C . LEU A 1 217 ? 12.921 10.591 -15.359 1.00 92.19 217 LEU A C 1
ATOM 1669 O O . LEU A 1 217 ? 12.665 9.658 -16.119 1.00 92.19 217 LEU A O 1
ATOM 1673 N N . GLU A 1 218 ? 14.163 11.029 -15.167 1.00 90.25 218 GLU A N 1
ATOM 1674 C CA . GLU A 1 218 ? 15.326 10.475 -15.853 1.00 90.25 218 GLU A CA 1
ATOM 1675 C C . GLU A 1 218 ? 16.465 10.158 -14.876 1.00 90.25 218 GLU A C 1
ATOM 1677 O O . GLU A 1 218 ? 16.569 10.708 -13.773 1.00 90.25 218 GLU A O 1
ATOM 1682 N N . GLY A 1 219 ? 17.351 9.256 -15.304 1.00 91.69 219 GLY A N 1
ATOM 1683 C CA . GLY A 1 219 ? 18.615 8.984 -14.629 1.00 91.69 219 GLY A CA 1
ATOM 1684 C C . GLY A 1 219 ? 18.449 8.561 -13.158 1.00 91.69 219 GLY A C 1
ATOM 1685 O O . GLY A 1 219 ? 17.636 7.684 -12.864 1.00 91.69 219 GLY A O 1
ATOM 1686 N N . PRO A 1 220 ? 19.219 9.145 -12.217 1.00 95.12 220 PRO A N 1
ATOM 1687 C CA . PRO A 1 220 ? 19.200 8.734 -10.811 1.00 95.12 220 PRO A CA 1
ATOM 1688 C C . PRO A 1 220 ? 17.838 8.885 -10.122 1.00 95.12 220 PRO A C 1
ATOM 1690 O O . PRO A 1 220 ? 17.497 8.060 -9.279 1.00 95.12 220 PRO A O 1
ATOM 1693 N N . ALA A 1 221 ? 17.054 9.908 -10.481 1.00 95.62 221 ALA A N 1
ATOM 1694 C CA . ALA A 1 221 ? 15.741 10.137 -9.878 1.00 95.62 221 ALA A CA 1
ATOM 1695 C C . ALA A 1 221 ? 14.751 9.030 -10.262 1.00 95.62 221 ALA A C 1
ATOM 1697 O O . ALA A 1 221 ? 14.041 8.512 -9.403 1.00 95.62 221 ALA A O 1
ATOM 1698 N N . TRP A 1 222 ? 14.766 8.619 -11.535 1.00 96.06 222 TRP A N 1
ATOM 1699 C CA . TRP A 1 222 ? 13.969 7.490 -12.009 1.00 96.06 222 TRP A CA 1
ATOM 1700 C C . TRP A 1 222 ? 14.345 6.198 -11.276 1.00 96.06 222 TRP A C 1
ATOM 1702 O O . TRP A 1 222 ? 13.466 5.486 -10.802 1.00 96.06 222 TRP A O 1
ATOM 1712 N N . ILE A 1 223 ? 15.649 5.926 -11.118 1.00 97.19 223 ILE A N 1
ATOM 1713 C CA . ILE A 1 223 ? 16.145 4.724 -10.425 1.00 97.19 223 ILE A CA 1
ATOM 1714 C C . ILE A 1 223 ? 15.668 4.698 -8.969 1.00 97.19 223 ILE A C 1
ATOM 1716 O O . ILE A 1 223 ? 15.183 3.665 -8.520 1.00 97.19 223 ILE A O 1
ATOM 1720 N N . ALA A 1 224 ? 15.762 5.818 -8.249 1.00 96.88 224 ALA A N 1
ATOM 1721 C CA . ALA A 1 224 ? 15.341 5.894 -6.851 1.00 96.88 224 ALA A CA 1
ATOM 1722 C C . ALA A 1 224 ? 13.831 5.641 -6.678 1.00 96.88 224 ALA A C 1
ATOM 1724 O O . ALA A 1 224 ? 13.425 4.888 -5.793 1.00 96.88 224 ALA A O 1
ATOM 1725 N N . VAL A 1 225 ? 12.991 6.229 -7.539 1.00 97.56 225 VAL A N 1
ATOM 1726 C CA . VAL A 1 225 ? 11.532 6.028 -7.485 1.00 97.56 225 VAL A CA 1
ATOM 1727 C C . VAL A 1 225 ? 11.151 4.609 -7.909 1.00 97.56 225 VAL A C 1
ATOM 1729 O O . VAL A 1 225 ? 10.336 3.976 -7.241 1.00 97.56 225 VAL A O 1
ATOM 1732 N N . ALA A 1 226 ? 11.763 4.076 -8.969 1.00 97.56 226 ALA A N 1
ATOM 1733 C CA . ALA A 1 226 ? 11.533 2.703 -9.409 1.00 97.56 226 ALA A CA 1
ATOM 1734 C C . ALA A 1 226 ? 11.956 1.683 -8.339 1.00 97.56 226 ALA A C 1
ATOM 1736 O O . ALA A 1 226 ? 11.216 0.740 -8.088 1.00 97.56 226 ALA A O 1
ATOM 1737 N N . ALA A 1 227 ? 13.089 1.894 -7.662 1.00 97.12 227 ALA A N 1
ATOM 1738 C CA . ALA A 1 227 ? 13.535 1.042 -6.560 1.00 97.12 227 ALA A CA 1
ATOM 1739 C C . ALA A 1 227 ? 12.518 1.020 -5.408 1.00 97.12 227 ALA A C 1
ATOM 1741 O O . ALA A 1 227 ? 12.136 -0.053 -4.951 1.00 97.12 227 ALA A O 1
ATOM 1742 N N . ALA A 1 228 ? 12.016 2.191 -5.000 1.00 97.69 228 ALA A N 1
ATOM 1743 C CA . ALA A 1 228 ? 10.996 2.291 -3.957 1.00 97.69 228 ALA A CA 1
ATOM 1744 C C . ALA A 1 228 ? 9.663 1.629 -4.358 1.00 97.69 228 ALA A C 1
ATOM 1746 O O . ALA A 1 228 ? 8.999 1.031 -3.514 1.00 97.69 228 ALA A O 1
ATOM 1747 N N . LEU A 1 229 ? 9.266 1.717 -5.635 1.00 98.06 229 LEU A N 1
ATOM 1748 C CA . LEU A 1 229 ? 8.075 1.042 -6.167 1.00 98.06 229 LEU A CA 1
ATOM 1749 C C . LEU A 1 229 ? 8.235 -0.480 -6.203 1.00 98.06 229 LEU A C 1
ATOM 1751 O O . LEU A 1 229 ? 7.290 -1.183 -5.857 1.00 98.06 229 LEU A O 1
ATOM 1755 N N . LEU A 1 230 ? 9.410 -0.983 -6.592 1.00 97.19 230 LEU A N 1
ATOM 1756 C CA . LEU A 1 230 ? 9.713 -2.416 -6.583 1.00 97.19 230 LEU A CA 1
ATOM 1757 C C . LEU A 1 230 ? 9.687 -2.979 -5.160 1.00 97.19 230 LEU A C 1
ATOM 1759 O O . LEU A 1 230 ? 9.036 -3.990 -4.921 1.00 97.19 230 LEU A O 1
ATOM 1763 N N . GLU A 1 231 ? 10.328 -2.287 -4.217 1.00 96.12 231 GLU A N 1
ATOM 1764 C CA . GLU A 1 231 ? 10.325 -2.673 -2.806 1.00 96.12 23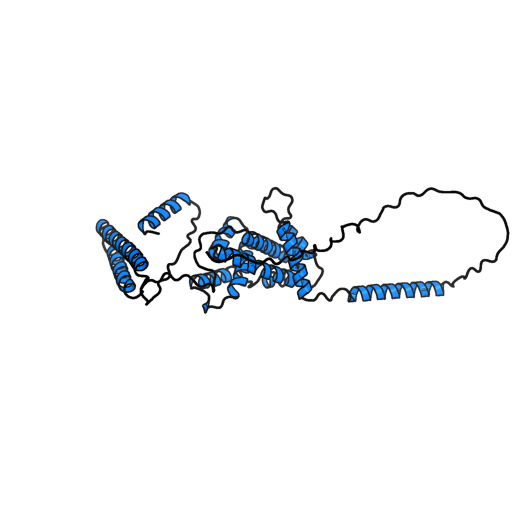1 GLU A CA 1
ATOM 1765 C C . GLU A 1 231 ? 8.906 -2.670 -2.226 1.00 96.12 231 GLU A C 1
ATOM 1767 O O . GLU A 1 231 ? 8.491 -3.642 -1.601 1.00 96.12 231 GLU A O 1
ATOM 1772 N N . ALA A 1 232 ? 8.128 -1.615 -2.486 1.00 97.31 232 ALA A N 1
ATOM 1773 C CA . ALA A 1 232 ? 6.739 -1.533 -2.044 1.00 97.31 232 ALA A CA 1
ATOM 1774 C C . ALA A 1 232 ? 5.881 -2.665 -2.628 1.00 97.31 232 ALA A C 1
ATOM 1776 O O . ALA A 1 232 ? 5.114 -3.289 -1.899 1.00 97.31 232 ALA A O 1
ATOM 1777 N N . LEU A 1 233 ? 6.014 -2.941 -3.930 1.00 97.19 233 LEU A N 1
ATOM 1778 C CA . LEU A 1 233 ? 5.286 -4.015 -4.603 1.00 97.19 233 LEU A CA 1
ATOM 1779 C C . LEU A 1 233 ? 5.652 -5.388 -4.030 1.00 97.19 233 LEU A C 1
ATOM 1781 O O . LEU A 1 233 ? 4.760 -6.200 -3.801 1.00 97.19 233 LEU A O 1
ATOM 1785 N N . TYR A 1 234 ? 6.941 -5.636 -3.787 1.00 95.25 234 TYR A N 1
ATOM 1786 C CA . TYR A 1 234 ? 7.423 -6.898 -3.227 1.00 95.25 234 TYR A CA 1
ATOM 1787 C C . TYR A 1 234 ? 6.856 -7.120 -1.831 1.00 95.25 234 TYR A C 1
ATOM 1789 O O . TYR A 1 234 ? 6.250 -8.153 -1.568 1.00 95.25 234 TYR A O 1
ATOM 1797 N N . THR A 1 235 ? 6.972 -6.116 -0.963 1.00 95.31 235 THR A N 1
ATOM 1798 C CA . THR A 1 235 ? 6.483 -6.217 0.411 1.00 95.31 235 THR A CA 1
ATOM 1799 C C . THR A 1 235 ? 4.962 -6.358 0.464 1.00 95.31 235 THR A C 1
ATOM 1801 O O . THR A 1 235 ? 4.466 -7.134 1.268 1.00 95.31 235 THR A O 1
ATOM 1804 N N . LEU A 1 236 ? 4.211 -5.661 -0.400 1.00 96.38 236 LEU A N 1
ATOM 1805 C CA . LEU A 1 236 ? 2.751 -5.808 -0.498 1.00 96.38 236 LEU A CA 1
ATOM 1806 C C . LEU A 1 236 ? 2.325 -7.222 -0.912 1.00 96.38 236 LEU A C 1
ATOM 1808 O O . LEU A 1 236 ? 1.327 -7.724 -0.402 1.00 96.38 236 LEU A O 1
ATOM 1812 N N . ALA A 1 237 ? 3.068 -7.848 -1.827 1.00 94.62 237 ALA A N 1
ATOM 1813 C CA . ALA A 1 237 ? 2.785 -9.198 -2.307 1.00 94.62 237 ALA A CA 1
ATOM 1814 C C . ALA A 1 237 ? 3.109 -10.298 -1.276 1.00 94.62 237 ALA A C 1
ATOM 1816 O O . ALA A 1 237 ? 2.620 -11.415 -1.419 1.00 94.62 237 ALA A O 1
ATOM 1817 N N . ASP A 1 238 ? 3.908 -9.986 -0.251 1.00 93.94 238 ASP A N 1
ATOM 1818 C CA . ASP A 1 238 ? 4.385 -10.931 0.772 1.00 93.94 238 ASP A CA 1
ATOM 1819 C C . ASP A 1 238 ? 3.687 -10.745 2.137 1.00 93.94 238 ASP A C 1
ATOM 1821 O O . ASP A 1 238 ? 4.093 -11.316 3.147 1.00 93.94 238 ASP A O 1
ATOM 1825 N N . LEU A 1 239 ? 2.630 -9.925 2.204 1.00 94.19 239 LEU A N 1
ATOM 1826 C CA . LEU A 1 239 ? 1.918 -9.672 3.457 1.00 94.19 239 LEU A CA 1
ATOM 1827 C C . LEU A 1 239 ? 1.133 -10.905 3.923 1.00 94.19 239 LEU A C 1
ATOM 1829 O O . LEU A 1 239 ? 0.192 -11.355 3.267 1.00 94.19 239 LEU A O 1
ATOM 1833 N N . GLU A 1 240 ? 1.457 -11.396 5.119 1.00 92.50 240 GLU A N 1
ATOM 1834 C CA . GLU A 1 240 ? 0.684 -12.457 5.764 1.00 92.50 240 GLU A CA 1
ATOM 1835 C C . GLU A 1 240 ? -0.736 -11.976 6.123 1.00 92.50 240 GLU A C 1
ATOM 1837 O O . GLU A 1 240 ? -0.900 -10.848 6.603 1.00 92.50 240 GLU A O 1
ATOM 1842 N N . PRO A 1 241 ? -1.780 -12.807 5.940 1.00 91.88 241 PRO A N 1
ATOM 1843 C CA . PRO A 1 241 ? -3.144 -12.432 6.295 1.00 91.88 241 PRO A CA 1
ATOM 1844 C C . PRO A 1 241 ? -3.309 -12.124 7.787 1.00 91.88 241 PRO A C 1
ATOM 1846 O O . PRO A 1 241 ? -2.818 -12.844 8.657 1.00 91.88 241 PRO A O 1
ATOM 1849 N N . ILE A 1 242 ? -4.088 -11.088 8.082 1.00 90.50 242 ILE A N 1
ATOM 1850 C CA . ILE A 1 242 ? -4.457 -10.654 9.432 1.00 90.50 242 ILE A CA 1
ATOM 1851 C C . ILE A 1 242 ? -5.987 -10.636 9.583 1.00 90.50 242 ILE A C 1
ATOM 1853 O O . ILE A 1 242 ? -6.705 -10.643 8.582 1.00 90.50 242 ILE A O 1
ATOM 1857 N N . PRO A 1 243 ? -6.537 -10.610 10.815 1.00 86.19 243 PRO A N 1
ATOM 1858 C CA . PRO A 1 243 ? -7.987 -10.603 11.011 1.00 86.19 243 PRO A CA 1
ATOM 1859 C C . PRO A 1 243 ? -8.681 -9.481 10.225 1.00 86.19 243 PRO A C 1
ATOM 1861 O O . PRO A 1 243 ? -8.291 -8.320 10.326 1.00 86.19 243 PRO A O 1
ATOM 1864 N N . LEU A 1 244 ? -9.704 -9.814 9.439 1.00 84.88 244 LEU A N 1
ATOM 1865 C CA . LEU A 1 244 ? -10.391 -8.860 8.566 1.00 84.88 244 LEU A CA 1
ATOM 1866 C C . LEU A 1 244 ? -11.131 -7.795 9.392 1.00 84.88 244 LEU A C 1
ATOM 1868 O O . LEU A 1 244 ? -11.957 -8.124 10.239 1.00 84.88 244 LEU A O 1
ATOM 1872 N N . VAL A 1 245 ? -10.838 -6.519 9.129 1.00 83.75 245 VAL A N 1
ATOM 1873 C CA . VAL A 1 245 ? -11.503 -5.375 9.784 1.00 83.75 245 VAL A CA 1
ATOM 1874 C C . VAL A 1 245 ? -12.686 -4.886 8.958 1.00 83.75 245 VAL A C 1
ATOM 1876 O O . VAL A 1 245 ? -13.784 -4.709 9.475 1.00 83.75 245 VAL A O 1
ATOM 1879 N N . GLN A 1 246 ? -12.455 -4.681 7.664 1.00 81.94 246 GLN A N 1
ATOM 1880 C CA . GLN A 1 246 ? -13.492 -4.385 6.689 1.00 81.94 246 GLN A CA 1
ATOM 1881 C C . GLN A 1 246 ? -13.265 -5.249 5.455 1.00 81.94 246 GLN A C 1
ATOM 1883 O O . GLN A 1 246 ? -12.108 -5.466 5.090 1.00 81.94 246 GLN A O 1
ATOM 1888 N N . PRO A 1 247 ? -14.337 -5.709 4.792 1.00 83.69 247 PRO A N 1
ATOM 1889 C CA . PRO A 1 247 ? -14.198 -6.335 3.491 1.00 83.69 247 PRO A CA 1
ATOM 1890 C C . PRO A 1 247 ? -13.597 -5.342 2.490 1.00 83.69 247 PRO A C 1
ATOM 1892 O O . PRO A 1 247 ? -13.696 -4.116 2.644 1.00 83.69 247 PRO A O 1
ATOM 1895 N N . ARG A 1 248 ? -12.996 -5.889 1.433 1.00 87.38 248 ARG A N 1
ATOM 1896 C CA . ARG A 1 248 ? -12.516 -5.110 0.294 1.00 87.38 248 ARG A CA 1
ATOM 1897 C C . ARG A 1 248 ? -13.641 -4.215 -0.254 1.00 87.38 248 ARG A C 1
ATOM 1899 O O . ARG A 1 248 ? -14.791 -4.667 -0.304 1.00 87.38 248 ARG A O 1
ATOM 1906 N N . PRO A 1 249 ? -13.347 -2.980 -0.703 1.00 85.75 249 PRO A N 1
ATOM 1907 C CA . PRO A 1 249 ? -14.363 -2.112 -1.281 1.00 85.75 249 PRO A CA 1
ATOM 1908 C C . PRO A 1 249 ? -15.131 -2.800 -2.409 1.00 85.75 249 PRO A C 1
ATOM 1910 O O . PRO A 1 249 ? -14.571 -3.579 -3.178 1.00 85.75 249 PRO A O 1
ATOM 1913 N N . GLY A 1 250 ? -16.434 -2.544 -2.494 1.00 80.25 250 GLY A N 1
ATOM 1914 C CA . GLY A 1 250 ? -17.310 -3.208 -3.463 1.00 80.25 250 GLY A CA 1
ATOM 1915 C C . GLY A 1 250 ? -17.619 -4.686 -3.181 1.00 80.25 250 GLY A C 1
ATOM 1916 O O . GLY A 1 250 ? -18.464 -5.246 -3.878 1.00 80.25 250 GLY A O 1
ATOM 1917 N N . SER A 1 251 ? -17.012 -5.311 -2.167 1.00 76.94 251 SER A N 1
ATOM 1918 C CA . SER A 1 251 ? -17.457 -6.618 -1.672 1.00 76.94 251 SER A CA 1
ATOM 1919 C C . SER A 1 251 ? -18.673 -6.450 -0.765 1.00 76.94 251 SER A C 1
ATOM 1921 O O . SER A 1 251 ? -18.799 -5.462 -0.042 1.00 76.94 251 SER A O 1
ATOM 1923 N N . HIS A 1 252 ? -19.586 -7.421 -0.783 1.00 57.88 252 HIS A N 1
ATOM 1924 C CA . HIS A 1 252 ? -20.737 -7.401 0.113 1.00 57.88 252 HIS A CA 1
ATOM 1925 C C . HIS A 1 252 ? -20.266 -7.586 1.558 1.00 57.88 252 HIS A C 1
ATOM 1927 O O . HIS A 1 252 ? -19.851 -8.676 1.948 1.00 57.88 252 HIS A O 1
ATOM 1933 N N . SER A 1 253 ? -20.332 -6.514 2.350 1.00 56.72 253 SER A N 1
ATOM 1934 C CA . SER A 1 253 ? -20.188 -6.602 3.799 1.00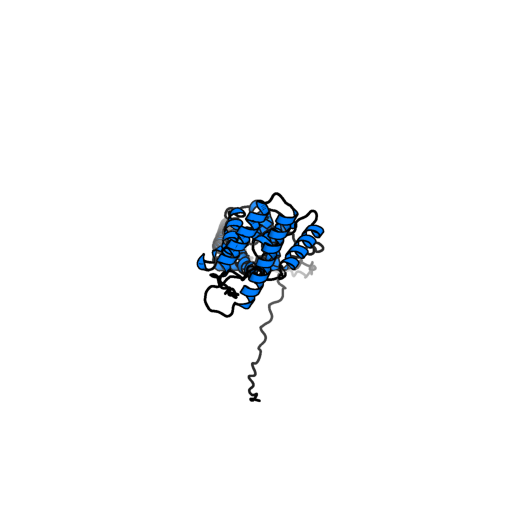 56.72 253 SER A CA 1
ATOM 1935 C C . SER A 1 253 ? -21.289 -7.504 4.345 1.00 56.72 253 SER A C 1
ATOM 1937 O O . SER A 1 253 ? -22.471 -7.307 4.049 1.00 56.72 253 SER A O 1
ATOM 1939 N N . GLY A 1 254 ? -20.908 -8.528 5.109 1.00 47.12 254 GLY A N 1
ATOM 1940 C CA . GLY A 1 254 ? -21.858 -9.288 5.906 1.00 47.12 254 GLY A CA 1
ATOM 1941 C C . GLY A 1 254 ? -22.409 -8.360 6.979 1.00 47.12 254 GLY A C 1
ATOM 1942 O O . GLY A 1 254 ? -21.794 -8.193 8.025 1.00 47.12 254 GLY A O 1
ATOM 1943 N N . THR A 1 255 ? -23.538 -7.713 6.707 1.00 44.19 255 THR A N 1
ATOM 1944 C CA . THR A 1 255 ? -24.180 -6.821 7.667 1.00 44.19 255 THR A CA 1
ATOM 1945 C C . THR A 1 255 ? -24.664 -7.636 8.867 1.00 44.19 255 THR A C 1
ATOM 1947 O O . THR A 1 255 ? -25.603 -8.429 8.768 1.00 44.19 255 THR A O 1
ATOM 1950 N N . VAL A 1 256 ? -24.022 -7.447 10.022 1.00 47.16 256 VAL A N 1
ATOM 1951 C CA . VAL A 1 256 ? -24.663 -7.705 11.319 1.00 47.16 256 VAL A CA 1
ATOM 1952 C C . VAL A 1 256 ? -25.678 -6.575 11.498 1.00 47.16 256 VAL A C 1
ATOM 1954 O O . VAL A 1 256 ? -25.353 -5.424 11.237 1.00 47.16 256 VAL A O 1
ATOM 1957 N N . ARG A 1 257 ? -26.943 -6.887 11.787 1.00 50.31 257 ARG A N 1
ATOM 1958 C CA . ARG A 1 257 ? -28.063 -5.942 11.624 1.00 50.31 257 ARG A CA 1
ATOM 1959 C C . ARG A 1 257 ? -28.575 -5.462 12.983 1.00 50.31 257 ARG A C 1
ATOM 1961 O O . ARG A 1 257 ? -29.351 -6.171 13.591 1.00 50.31 257 ARG A O 1
ATOM 1968 N N . GLY A 1 258 ? -28.177 -4.295 13.485 1.00 46.12 258 GLY A N 1
ATOM 1969 C CA . GLY A 1 258 ? -28.747 -3.743 14.737 1.00 46.12 258 GLY A CA 1
ATOM 1970 C C . GLY A 1 258 ? -29.853 -2.685 14.540 1.00 46.12 258 GLY A C 1
ATOM 1971 O O . GLY A 1 258 ? -29.711 -1.795 13.703 1.00 46.12 258 GLY A O 1
ATOM 1972 N N . SER A 1 259 ? -30.926 -2.728 15.346 1.00 47.97 259 SER A N 1
ATOM 1973 C CA . SER A 1 259 ? -32.061 -1.785 15.269 1.00 47.97 259 SER A CA 1
ATOM 1974 C C . SER A 1 259 ? -31.696 -0.363 15.747 1.00 47.97 259 SER A C 1
ATOM 1976 O O . SER A 1 259 ? -31.266 -0.175 16.884 1.00 47.97 259 SER A O 1
ATOM 1978 N N . GLY A 1 260 ? -31.915 0.660 14.914 1.00 48.88 260 GLY A N 1
ATOM 1979 C CA . GLY A 1 260 ? -31.423 2.034 15.126 1.00 48.88 260 GLY A CA 1
ATOM 1980 C C . GLY A 1 260 ? -32.326 2.995 15.919 1.00 48.88 260 GLY A C 1
ATOM 1981 O O . GLY A 1 260 ? -31.906 4.105 16.233 1.00 48.88 260 GLY A O 1
ATOM 1982 N N . ALA A 1 261 ? -33.570 2.624 16.240 1.00 49.94 261 ALA A N 1
ATOM 1983 C CA . ALA A 1 261 ? -34.516 3.546 16.891 1.00 49.94 261 ALA A CA 1
ATOM 1984 C C . ALA A 1 261 ? -34.477 3.490 18.430 1.00 49.94 261 ALA A C 1
ATOM 1986 O O . ALA A 1 261 ? -34.647 4.514 19.098 1.00 49.94 261 ALA A O 1
ATOM 1987 N N . GLU A 1 262 ? -34.245 2.309 19.011 1.00 56.38 262 GLU A N 1
ATOM 1988 C CA . GLU A 1 262 ? -34.094 2.155 20.465 1.00 56.38 262 GLU A CA 1
ATOM 1989 C C . GLU A 1 262 ? -32.704 2.596 20.942 1.00 56.38 262 GLU A C 1
ATOM 1991 O O . GLU A 1 262 ? -32.581 3.197 22.015 1.00 56.38 262 GLU A O 1
ATOM 1996 N N . SER A 1 263 ? -31.686 2.405 20.100 1.00 61.22 263 SER A N 1
ATOM 1997 C CA . SER A 1 263 ? -30.293 2.758 20.375 1.00 61.22 263 SER A CA 1
ATOM 1998 C C . SER A 1 263 ? -30.108 4.265 20.617 1.00 61.22 263 SER A C 1
ATOM 2000 O O . SER A 1 263 ? -29.444 4.665 21.573 1.00 61.22 263 SER A O 1
ATOM 2002 N N . SER A 1 264 ? -30.805 5.135 19.872 1.00 64.19 264 SER A N 1
ATOM 2003 C CA . SER A 1 264 ? -30.727 6.600 20.042 1.00 64.19 264 SER A CA 1
ATOM 2004 C C . SER A 1 264 ? -31.089 7.078 21.458 1.00 64.19 264 SER A C 1
ATOM 2006 O O . SER A 1 264 ? -30.384 7.907 22.034 1.00 64.19 264 SER A O 1
ATOM 2008 N N . LYS A 1 265 ? -32.159 6.543 22.063 1.00 74.81 265 LYS A N 1
ATOM 2009 C CA . LYS A 1 265 ? -32.597 6.941 23.420 1.00 74.81 265 LYS A CA 1
ATOM 2010 C C . LYS A 1 265 ? -31.635 6.447 24.499 1.00 74.81 265 LYS A C 1
ATOM 2012 O O . LYS A 1 265 ? -31.458 7.081 25.541 1.00 74.81 265 LYS A O 1
ATOM 2017 N N . VAL A 1 266 ? -31.016 5.299 24.252 1.00 80.00 266 VAL A N 1
ATOM 2018 C CA . VAL A 1 266 ? -30.003 4.710 25.125 1.00 80.00 266 VAL A CA 1
ATOM 2019 C C . VAL A 1 266 ? -28.729 5.551 25.088 1.00 80.00 266 VAL A C 1
ATOM 2021 O O . VAL A 1 266 ? -28.204 5.890 26.149 1.00 80.00 266 VAL A O 1
ATOM 2024 N N . TYR A 1 267 ? -28.284 5.980 23.902 1.00 77.31 267 TYR A N 1
ATOM 2025 C CA . TYR A 1 267 ? -27.129 6.868 23.750 1.00 77.31 267 TYR A CA 1
ATOM 2026 C C . TYR A 1 267 ? -27.347 8.247 24.381 1.00 77.31 267 TYR A C 1
ATOM 2028 O O . TYR A 1 267 ? -26.434 8.773 25.018 1.00 77.31 267 TYR A O 1
ATOM 2036 N N . GLU A 1 268 ? -28.550 8.818 24.297 1.00 81.44 268 GLU A N 1
ATOM 2037 C CA . GLU A 1 268 ? -28.895 10.046 25.030 1.00 81.44 268 GLU A CA 1
ATOM 2038 C C . GLU A 1 268 ? -28.786 9.856 26.548 1.00 81.44 268 GLU A C 1
ATOM 2040 O O . GLU A 1 268 ? -28.238 10.706 27.253 1.00 81.44 268 GLU A O 1
ATOM 2045 N N . LYS A 1 269 ? -29.241 8.708 27.060 1.00 86.12 269 LYS A N 1
ATOM 2046 C CA . LYS A 1 269 ? -29.144 8.370 28.484 1.00 86.12 269 LYS A CA 1
ATOM 2047 C C . LYS A 1 269 ? -27.696 8.166 28.934 1.00 86.12 269 LYS A C 1
ATOM 2049 O O . LYS A 1 269 ? -27.349 8.587 30.035 1.00 86.12 269 LYS A O 1
ATOM 2054 N N . ILE A 1 270 ? -26.855 7.566 28.091 1.00 86.81 270 ILE A N 1
ATOM 2055 C CA . ILE A 1 270 ? -25.412 7.427 28.332 1.00 86.81 270 ILE A CA 1
ATOM 2056 C C . ILE A 1 270 ? -24.753 8.809 28.385 1.00 86.81 270 ILE A C 1
ATOM 2058 O O . ILE A 1 270 ? -24.073 9.112 29.362 1.00 86.81 270 ILE A O 1
ATOM 2062 N N . ARG A 1 271 ? -25.015 9.683 27.402 1.00 87.81 271 ARG A N 1
ATOM 2063 C CA . ARG A 1 271 ? -24.491 11.061 27.394 1.00 87.81 271 ARG A CA 1
ATOM 2064 C C . ARG A 1 271 ? -24.928 11.846 28.630 1.00 87.81 271 ARG A C 1
ATOM 2066 O O . ARG A 1 271 ? -24.117 12.552 29.214 1.00 87.81 271 ARG A O 1
ATOM 2073 N N . ALA A 1 272 ? -26.174 11.680 29.072 1.00 90.81 272 ALA A N 1
ATOM 2074 C CA . ALA A 1 272 ? -26.673 12.322 30.285 1.00 90.81 272 ALA A CA 1
ATOM 2075 C C . ALA A 1 272 ? -26.005 11.796 31.571 1.00 90.81 272 ALA A C 1
ATOM 2077 O O . ALA A 1 272 ? -25.822 12.563 32.512 1.00 90.81 272 ALA A O 1
ATOM 2078 N N . LEU A 1 273 ? -25.654 10.506 31.638 1.00 91.44 273 LEU A N 1
ATOM 2079 C CA . LEU A 1 273 ? -24.915 9.937 32.772 1.00 91.44 273 LEU A CA 1
ATOM 2080 C C . LEU A 1 273 ? -23.462 10.424 32.801 1.00 91.44 273 LEU A C 1
ATOM 2082 O O . LEU A 1 273 ? -22.974 10.770 33.871 1.00 91.44 273 LEU A O 1
ATOM 2086 N N . LEU A 1 274 ? -22.806 10.512 31.642 1.00 90.50 274 LEU A N 1
ATOM 2087 C CA . LEU A 1 274 ? -21.440 11.032 31.540 1.00 90.50 274 LEU A CA 1
ATOM 2088 C C . LEU A 1 274 ? -21.374 12.532 31.857 1.00 90.50 274 LEU A C 1
ATOM 2090 O O . LEU A 1 274 ? -20.538 12.944 32.650 1.00 90.50 274 LEU A O 1
ATOM 2094 N N . ALA A 1 275 ? -22.323 13.329 31.359 1.00 91.00 275 ALA A N 1
ATOM 2095 C CA . ALA A 1 275 ? -22.415 14.749 31.708 1.00 91.00 275 ALA A CA 1
ATOM 2096 C C . ALA A 1 275 ? -22.611 14.972 33.221 1.00 91.00 275 ALA A C 1
ATOM 2098 O O . ALA A 1 275 ? -22.098 15.938 33.775 1.00 91.00 275 ALA A O 1
ATOM 2099 N N . LYS A 1 276 ? -23.329 14.067 33.904 1.00 87.56 276 LYS A N 1
ATOM 2100 C CA . LYS A 1 276 ? -23.484 14.106 35.369 1.00 87.56 276 LYS A CA 1
ATOM 2101 C C . LYS A 1 276 ? -22.211 13.723 36.117 1.00 87.56 276 LYS A C 1
ATOM 2103 O O . LYS A 1 276 ? -21.972 14.275 37.186 1.00 87.56 276 LYS A O 1
ATOM 2108 N N . ALA A 1 277 ? -21.420 12.801 35.570 1.00 91.62 277 ALA A N 1
ATOM 2109 C CA . ALA A 1 277 ? -20.114 12.459 36.121 1.00 91.62 277 ALA A CA 1
ATOM 2110 C C . ALA A 1 277 ? -19.139 13.646 36.025 1.00 91.62 277 ALA A C 1
ATOM 2112 O O . ALA A 1 277 ? -18.408 13.900 36.971 1.00 91.62 277 ALA A O 1
ATOM 2113 N N . GLU A 1 278 ? -19.178 14.407 34.925 1.00 86.38 278 GLU A N 1
ATOM 2114 C CA . GLU A 1 278 ? -18.348 15.610 34.739 1.00 86.38 278 GLU A CA 1
ATOM 2115 C C . GLU A 1 278 ? -18.799 16.809 35.594 1.00 86.38 278 GLU A C 1
ATOM 2117 O O . GLU A 1 278 ? -18.001 17.704 35.858 1.00 86.38 278 GLU A O 1
ATOM 2122 N N . SER A 1 279 ? -20.068 16.854 36.018 1.00 87.56 279 SER A N 1
ATOM 2123 C CA . SER A 1 279 ? -20.636 17.993 36.754 1.00 87.56 279 SER A CA 1
ATOM 2124 C C . SER A 1 279 ? -20.670 17.835 38.278 1.00 87.56 279 SER A C 1
ATOM 2126 O O . SER A 1 279 ? -21.201 18.720 38.947 1.00 87.56 279 SER A O 1
ATOM 2128 N N . THR A 1 280 ? -20.226 16.702 38.832 1.00 88.00 280 THR A N 1
ATOM 2129 C CA . THR A 1 280 ? -20.213 16.472 40.289 1.00 88.00 280 THR A CA 1
ATOM 2130 C C . THR A 1 280 ? -18.821 16.718 40.867 1.00 88.00 280 THR A C 1
ATOM 2132 O O . THR A 1 280 ? -17.821 16.318 40.280 1.00 88.00 280 THR A O 1
ATOM 2135 N N . ASP A 1 281 ? -18.759 17.348 42.042 1.00 90.38 281 ASP A N 1
ATOM 2136 C CA . ASP A 1 281 ? -17.513 17.605 42.779 1.00 90.38 281 ASP A CA 1
ATOM 2137 C C . ASP A 1 281 ? -17.099 16.411 43.672 1.00 90.38 281 ASP A C 1
ATOM 2139 O O . ASP A 1 281 ? -16.145 16.503 44.445 1.00 90.38 281 ASP A O 1
ATOM 2143 N N . SER A 1 282 ? -17.844 15.296 43.628 1.00 90.94 282 SER A N 1
ATOM 2144 C CA . SER A 1 282 ? -17.575 14.088 44.415 1.00 90.94 282 SER A CA 1
ATOM 2145 C C . SER A 1 282 ? -17.027 12.955 43.549 1.00 90.94 282 SER A C 1
ATOM 2147 O O . SER A 1 282 ? -17.755 12.375 42.741 1.00 90.94 282 SER A O 1
ATOM 2149 N N . ASP A 1 283 ? -15.776 12.565 43.804 1.00 86.38 283 ASP A N 1
ATOM 2150 C CA . ASP A 1 283 ? -15.096 11.473 43.090 1.00 86.38 283 ASP A CA 1
ATOM 2151 C C . ASP A 1 283 ? -15.897 10.158 43.124 1.00 86.38 283 ASP A C 1
ATOM 2153 O O . ASP A 1 283 ? -16.061 9.488 42.106 1.00 86.38 283 ASP A O 1
ATOM 2157 N N . ALA A 1 284 ? -16.481 9.819 44.278 1.00 86.62 284 ALA A N 1
ATOM 2158 C CA . ALA A 1 284 ? -17.259 8.592 44.443 1.00 86.62 284 ALA A CA 1
ATOM 2159 C C . ALA A 1 284 ? -18.565 8.590 43.621 1.00 86.62 284 ALA A C 1
ATOM 2161 O O . ALA A 1 284 ? -18.982 7.543 43.120 1.00 86.62 284 ALA A O 1
ATOM 2162 N N . GLU A 1 285 ? -19.225 9.744 43.462 1.00 86.44 285 GLU A N 1
ATOM 2163 C CA . GLU A 1 285 ? -20.399 9.853 42.586 1.00 86.44 285 GLU A CA 1
ATOM 2164 C C . GLU A 1 285 ? -20.009 9.834 41.108 1.00 86.44 285 GLU A C 1
ATOM 2166 O O . GLU A 1 285 ? -20.691 9.182 40.312 1.00 86.44 285 GLU A O 1
ATOM 2171 N N . ALA A 1 286 ? -18.914 10.505 40.736 1.00 89.00 286 ALA A N 1
ATOM 2172 C CA . ALA A 1 286 ? -18.408 10.508 39.367 1.00 89.00 286 ALA A CA 1
ATOM 2173 C C . ALA A 1 286 ? -18.065 9.084 38.895 1.00 89.00 286 ALA A C 1
ATOM 2175 O O . ALA A 1 286 ? -18.475 8.669 37.802 1.00 89.00 286 ALA A O 1
ATOM 2176 N N . GLU A 1 287 ? -17.399 8.295 39.746 1.00 88.12 287 GLU A N 1
ATOM 2177 C CA . GLU A 1 287 ? -17.118 6.879 39.492 1.00 88.12 287 GLU A CA 1
ATOM 2178 C C . GLU A 1 287 ? -18.407 6.059 39.349 1.00 88.12 287 GLU A C 1
ATOM 2180 O O . GLU A 1 287 ? -18.538 5.271 38.410 1.00 88.12 287 GLU A O 1
ATOM 2185 N N . ALA A 1 288 ? -19.402 6.275 40.216 1.00 91.00 288 ALA A N 1
ATOM 2186 C CA . ALA A 1 288 ? -20.674 5.557 40.156 1.00 91.00 288 ALA A CA 1
ATOM 2187 C C . ALA A 1 288 ? -21.469 5.862 38.871 1.00 91.00 288 ALA A C 1
ATOM 2189 O O . ALA A 1 288 ? -22.027 4.946 38.254 1.00 91.00 288 ALA A O 1
ATOM 2190 N N . PHE A 1 289 ? -21.514 7.127 38.434 1.00 90.69 289 PHE A N 1
ATOM 2191 C CA . PHE A 1 289 ? -22.167 7.513 37.179 1.00 90.69 289 PHE A CA 1
ATOM 2192 C C . PHE A 1 289 ? -21.442 6.945 35.957 1.00 90.69 289 PHE A C 1
ATOM 2194 O O . PHE A 1 289 ? -22.100 6.421 35.052 1.00 90.69 289 PHE A O 1
ATOM 2201 N N . THR A 1 290 ? -20.108 6.967 35.958 1.00 86.62 290 THR A N 1
ATOM 2202 C CA . THR A 1 290 ? -19.281 6.399 34.884 1.00 86.62 290 THR A CA 1
ATOM 2203 C C . THR A 1 290 ? -19.446 4.884 34.797 1.00 86.62 290 THR A C 1
ATOM 2205 O O . THR A 1 290 ? -19.748 4.356 33.725 1.00 86.62 290 THR A O 1
ATOM 2208 N N . ALA A 1 291 ? -19.367 4.181 35.930 1.00 89.00 291 ALA A N 1
ATOM 2209 C CA . ALA A 1 291 ? -19.592 2.740 35.996 1.00 89.00 291 ALA A CA 1
ATOM 2210 C C . ALA A 1 291 ? -21.007 2.373 35.524 1.00 89.00 291 ALA A C 1
ATOM 2212 O O . ALA A 1 291 ? -21.203 1.388 34.806 1.00 89.00 291 ALA A O 1
ATOM 2213 N N . LYS A 1 292 ? -22.017 3.188 35.866 1.00 88.25 292 LYS A N 1
ATOM 2214 C CA . LYS A 1 292 ? -23.388 2.954 35.406 1.00 88.25 292 LYS A CA 1
ATOM 2215 C C . LYS A 1 292 ? -23.541 3.168 33.906 1.00 88.25 292 LYS A C 1
ATOM 2217 O O . LYS A 1 292 ? -24.260 2.394 33.275 1.00 88.25 292 LYS A O 1
ATOM 2222 N N . ALA A 1 293 ? -22.891 4.187 33.348 1.00 88.69 293 ALA A N 1
ATOM 2223 C CA . ALA A 1 293 ? -22.864 4.427 31.912 1.00 88.69 293 ALA A CA 1
ATOM 2224 C C . ALA A 1 293 ? -22.215 3.245 31.174 1.00 88.69 293 ALA A C 1
ATOM 2226 O O . ALA A 1 293 ? -22.825 2.705 30.253 1.00 88.69 293 ALA A O 1
ATOM 2227 N N . GLN A 1 294 ? -21.056 2.771 31.644 1.00 85.31 294 GLN A N 1
ATOM 2228 C CA . GLN A 1 294 ? -20.350 1.608 31.090 1.00 85.31 294 GLN A CA 1
ATOM 2229 C C . GLN A 1 294 ? -21.197 0.329 31.144 1.00 85.31 294 GLN A C 1
ATOM 2231 O O . GLN A 1 294 ? -21.344 -0.361 30.138 1.00 85.31 294 GLN A O 1
ATOM 2236 N N . GLN A 1 295 ? -21.854 0.049 32.275 1.00 85.62 295 GLN A N 1
ATOM 2237 C CA . GLN A 1 295 ? -22.770 -1.092 32.395 1.00 85.62 295 GLN A CA 1
ATOM 2238 C C . GLN A 1 295 ? -23.927 -1.020 31.381 1.00 85.62 295 GLN A C 1
ATOM 2240 O O . GLN A 1 295 ? -24.389 -2.044 30.875 1.00 85.62 295 GLN A O 1
ATOM 2245 N N . LEU A 1 296 ? -24.433 0.188 31.117 1.00 86.44 296 LEU A N 1
ATOM 2246 C CA . LEU A 1 296 ? -25.549 0.418 30.201 1.00 86.44 296 LEU A CA 1
ATOM 2247 C C . LEU A 1 296 ? -25.113 0.233 28.739 1.00 86.44 296 LEU A C 1
ATOM 2249 O O . LEU A 1 296 ? -25.864 -0.374 27.980 1.00 86.44 296 LEU A O 1
ATOM 2253 N N . ILE A 1 297 ? -23.894 0.666 28.393 1.00 79.12 297 ILE A N 1
ATOM 2254 C CA . ILE A 1 297 ? -23.242 0.411 27.098 1.00 79.12 297 ILE A CA 1
ATOM 2255 C C . ILE A 1 297 ? -23.095 -1.096 26.871 1.00 79.12 297 ILE A C 1
ATOM 2257 O O . ILE A 1 297 ? -23.646 -1.607 25.901 1.00 79.12 297 ILE A O 1
ATOM 2261 N N . ALA A 1 298 ? -22.446 -1.813 27.796 1.00 78.94 298 ALA A N 1
ATOM 2262 C CA . ALA A 1 298 ? -22.180 -3.247 27.659 1.00 78.94 298 ALA A CA 1
ATOM 2263 C C . ALA A 1 298 ? -23.467 -4.085 27.554 1.00 78.94 298 ALA A C 1
ATOM 2265 O O . ALA A 1 298 ? -23.552 -5.041 26.791 1.00 78.94 298 ALA A O 1
ATOM 2266 N N . ARG A 1 299 ? -24.519 -3.724 28.301 1.00 76.56 299 ARG A N 1
ATOM 2267 C CA . ARG A 1 299 ? -25.797 -4.446 28.235 1.00 76.56 299 ARG A CA 1
ATOM 2268 C C . ARG A 1 299 ? -26.546 -4.194 26.926 1.00 76.56 299 ARG A C 1
ATOM 2270 O O . ARG A 1 299 ? -27.190 -5.112 26.425 1.00 76.56 299 ARG A O 1
ATOM 2277 N N . HIS A 1 300 ? -26.512 -2.969 26.398 1.00 72.56 300 HIS A N 1
ATOM 2278 C CA . HIS A 1 300 ? -27.194 -2.657 25.141 1.00 72.56 300 HIS A CA 1
ATOM 2279 C C . HIS A 1 300 ? -26.430 -3.142 23.911 1.00 72.56 300 HIS A C 1
ATOM 2281 O O . HIS A 1 300 ? -27.084 -3.638 23.001 1.00 72.56 300 HIS A O 1
ATOM 2287 N N . SER A 1 301 ? -25.093 -3.109 23.907 1.00 65.31 301 SER A N 1
ATOM 2288 C CA . SER A 1 301 ? -24.293 -3.670 22.809 1.00 65.31 301 SER A CA 1
ATOM 2289 C C . SER A 1 301 ? -24.552 -5.170 22.628 1.00 65.31 301 SER A C 1
ATOM 2291 O O . SER A 1 301 ? -24.774 -5.630 21.510 1.00 65.31 301 SER A O 1
ATOM 2293 N N . ILE A 1 302 ? -24.629 -5.925 23.732 1.00 59.50 302 ILE A N 1
ATOM 2294 C CA . ILE A 1 302 ? -24.962 -7.358 23.718 1.00 59.50 302 ILE A CA 1
ATOM 2295 C C . ILE A 1 302 ? -26.403 -7.592 23.239 1.00 59.50 302 ILE A C 1
ATOM 2297 O O . ILE A 1 302 ? -26.654 -8.486 22.433 1.00 59.50 302 ILE A O 1
ATOM 2301 N N . ASN A 1 303 ? -27.365 -6.796 23.717 1.00 58.22 303 ASN A N 1
ATOM 2302 C CA . ASN A 1 303 ? -28.769 -6.957 23.331 1.00 58.22 303 ASN A CA 1
ATOM 2303 C C . ASN A 1 303 ? -29.018 -6.610 21.861 1.00 58.22 303 ASN A C 1
ATOM 2305 O O . ASN A 1 303 ? -29.794 -7.301 21.215 1.00 58.22 303 ASN A O 1
ATOM 2309 N N . GLU A 1 304 ? -28.367 -5.582 21.318 1.00 61.00 304 GLU A N 1
ATOM 2310 C CA . GLU A 1 304 ? -28.460 -5.248 19.892 1.00 61.00 304 GLU A CA 1
ATOM 2311 C C . GLU A 1 304 ? -27.851 -6.347 19.015 1.00 61.00 304 GLU A C 1
ATOM 2313 O O . GLU A 1 304 ? -28.437 -6.695 17.991 1.00 61.00 304 GLU A O 1
ATOM 2318 N N . ALA A 1 305 ? -26.746 -6.963 19.450 1.00 55.22 305 ALA A N 1
ATOM 2319 C CA . ALA A 1 305 ? -26.176 -8.131 18.780 1.00 55.22 305 ALA A CA 1
ATOM 2320 C C . ALA A 1 305 ? -27.123 -9.351 18.802 1.00 55.22 305 ALA A C 1
ATOM 2322 O O . ALA A 1 305 ? -27.169 -10.112 17.838 1.00 55.22 305 ALA A O 1
ATOM 2323 N N . LEU A 1 306 ? -27.907 -9.522 19.875 1.00 53.31 306 LEU A N 1
ATOM 2324 C CA . LEU A 1 306 ? -28.919 -10.580 20.013 1.00 53.31 306 LEU A CA 1
ATOM 2325 C C . LEU A 1 306 ? -30.232 -10.280 19.261 1.00 53.31 306 LEU A C 1
ATOM 2327 O O . LEU A 1 306 ? -30.905 -11.209 18.827 1.00 53.31 306 LEU A O 1
ATOM 2331 N N . LEU A 1 307 ? -30.611 -9.006 19.106 1.00 51.97 307 LEU A N 1
ATOM 2332 C CA . LEU A 1 307 ? -31.871 -8.553 18.483 1.00 51.97 307 LEU A CA 1
ATOM 2333 C C . LEU A 1 307 ? -31.797 -8.414 16.951 1.00 51.97 307 LEU A C 1
ATOM 2335 O O . LEU A 1 307 ? -32.775 -8.008 16.316 1.00 51.97 307 LEU A O 1
ATOM 2339 N N . ALA A 1 308 ? -30.674 -8.795 16.342 1.00 51.69 308 ALA A N 1
ATOM 2340 C CA . ALA A 1 308 ? -30.411 -8.678 14.910 1.00 51.69 308 ALA A CA 1
ATOM 2341 C C . ALA A 1 308 ? -31.279 -9.560 13.977 1.00 51.69 308 ALA A C 1
ATOM 2343 O O . ALA A 1 308 ? -31.026 -9.635 12.773 1.00 51.69 308 ALA A O 1
ATOM 2344 N N . GLU A 1 309 ? -32.325 -10.209 14.501 1.00 49.44 309 GLU A N 1
ATOM 2345 C CA . GLU A 1 309 ? -33.276 -11.041 13.749 1.00 49.44 309 GLU A CA 1
ATOM 2346 C C . GLU A 1 309 ? -34.480 -10.267 13.158 1.00 49.44 309 GLU A C 1
ATOM 2348 O O . GLU A 1 309 ? -35.282 -10.855 12.430 1.00 49.44 309 GLU A O 1
ATOM 2353 N N . THR A 1 310 ? -34.622 -8.955 13.403 1.00 47.53 310 THR A N 1
ATOM 2354 C CA . THR A 1 310 ? -35.798 -8.154 12.972 1.00 47.53 310 THR A CA 1
ATOM 2355 C C . THR A 1 310 ? -35.469 -7.058 11.933 1.00 47.53 310 THR A C 1
ATOM 2357 O O . THR A 1 310 ? -34.352 -6.550 11.913 1.00 47.53 310 THR A O 1
ATOM 2360 N N . PRO A 1 311 ? -36.409 -6.694 11.030 1.00 46.50 311 PRO A N 1
ATOM 2361 C CA . PRO A 1 311 ? -36.095 -6.256 9.662 1.00 46.50 311 PRO A CA 1
ATOM 2362 C C . PRO A 1 311 ? -35.802 -4.763 9.420 1.00 46.50 311 PRO A C 1
ATOM 2364 O O . PRO A 1 311 ? -35.699 -4.395 8.253 1.00 46.50 311 PRO A O 1
ATOM 2367 N N . ASP A 1 312 ? -35.647 -3.903 10.432 1.00 44.53 312 ASP A N 1
ATOM 2368 C CA . ASP A 1 312 ? -35.506 -2.455 10.193 1.00 44.53 312 ASP A CA 1
ATOM 2369 C C . ASP A 1 312 ? -34.321 -1.825 10.945 1.00 44.53 312 ASP A C 1
ATOM 2371 O O . ASP A 1 312 ? -34.285 -1.785 12.176 1.00 44.53 312 ASP A O 1
ATOM 2375 N N . ALA A 1 313 ? -33.395 -1.277 10.150 1.00 47.25 313 ALA A N 1
ATOM 2376 C CA . ALA A 1 313 ? -32.082 -0.702 10.462 1.00 47.25 313 ALA A CA 1
ATOM 2377 C C . ALA A 1 313 ? -30.948 -1.718 10.712 1.00 47.25 313 ALA A C 1
ATOM 2379 O O . ALA A 1 313 ? -31.070 -2.662 11.483 1.00 47.25 313 ALA A O 1
ATOM 2380 N N . ALA A 1 314 ? -29.834 -1.514 10.001 1.00 46.50 314 ALA A N 1
ATOM 2381 C CA . ALA A 1 314 ? -28.614 -2.302 10.101 1.00 46.50 314 ALA A CA 1
ATOM 2382 C C . ALA A 1 314 ? -27.522 -1.455 10.768 1.00 46.50 314 ALA A C 1
ATOM 2384 O O . ALA A 1 314 ? -26.969 -0.552 10.148 1.00 46.50 314 ALA A O 1
ATOM 2385 N N . LEU A 1 315 ? -27.238 -1.720 12.040 1.00 47.34 315 LEU A N 1
ATOM 2386 C CA . LEU A 1 315 ? -26.049 -1.215 12.728 1.00 47.34 315 LEU A CA 1
ATOM 2387 C C . LEU A 1 315 ? -24.830 -2.051 12.309 1.00 47.34 315 LEU A C 1
ATOM 2389 O O . LEU A 1 315 ? -24.719 -3.202 12.720 1.00 47.34 315 LEU A O 1
ATOM 2393 N N . GLU A 1 316 ? -23.931 -1.505 11.487 1.00 51.28 316 GLU A N 1
ATOM 2394 C CA . GLU A 1 316 ? -22.698 -2.206 11.110 1.00 51.28 316 GLU A CA 1
ATOM 2395 C C . GLU A 1 316 ? -21.789 -2.382 12.335 1.00 51.28 316 GLU A C 1
ATOM 2397 O O . GLU A 1 316 ? -21.326 -1.408 12.932 1.00 51.28 316 GLU A O 1
ATOM 2402 N N . ALA A 1 317 ? -21.513 -3.633 12.711 1.00 58.78 317 ALA A N 1
ATOM 2403 C CA . ALA A 1 317 ? -20.454 -3.943 13.662 1.00 58.78 317 ALA A CA 1
ATOM 2404 C C . ALA A 1 317 ? -19.110 -3.492 13.064 1.00 58.78 317 ALA A C 1
ATOM 2406 O O . ALA A 1 317 ? -18.599 -4.104 12.126 1.00 58.78 317 ALA A O 1
ATOM 2407 N N . ALA A 1 318 ? -18.557 -2.397 13.585 1.00 66.94 318 ALA A N 1
ATOM 2408 C CA . ALA A 1 318 ? -17.288 -1.849 13.130 1.00 66.94 318 ALA A CA 1
ATOM 2409 C C . ALA A 1 318 ? -16.131 -2.461 13.929 1.00 66.94 318 ALA A C 1
ATOM 2411 O O . ALA A 1 318 ? -16.060 -2.315 15.148 1.00 66.94 318 ALA A O 1
ATOM 2412 N N . ALA A 1 319 ? -15.195 -3.112 13.242 1.00 75.19 319 ALA A N 1
ATOM 2413 C CA . ALA A 1 319 ? -13.918 -3.483 13.833 1.00 75.19 319 ALA A CA 1
ATOM 2414 C C . ALA A 1 319 ? -12.939 -2.300 13.741 1.00 75.19 319 ALA A C 1
ATOM 2416 O O . ALA A 1 319 ? -12.905 -1.570 12.748 1.00 75.19 319 ALA A O 1
ATOM 2417 N N . LEU A 1 320 ? -12.107 -2.110 14.767 1.00 78.62 320 LEU A N 1
ATOM 2418 C CA . LEU A 1 320 ? -11.061 -1.090 14.766 1.00 78.62 320 LEU A CA 1
ATOM 2419 C C . LEU A 1 320 ? -9.705 -1.723 15.065 1.00 78.62 320 LEU A C 1
ATOM 2421 O O . LEU A 1 320 ? -9.515 -2.370 16.090 1.00 78.62 320 LEU A O 1
ATOM 2425 N N . ARG A 1 321 ? -8.734 -1.471 14.184 1.00 87.00 321 ARG A N 1
ATOM 2426 C CA . ARG A 1 321 ? -7.328 -1.798 14.428 1.00 87.00 321 ARG A CA 1
ATOM 2427 C C . ARG A 1 321 ? -6.616 -0.636 15.111 1.00 87.00 321 ARG A C 1
ATOM 2429 O O . ARG A 1 321 ? -6.638 0.485 14.593 1.00 87.00 321 ARG A O 1
ATOM 2436 N N . VAL A 1 322 ? -5.982 -0.934 16.244 1.00 85.44 322 VAL A N 1
ATOM 2437 C CA . VAL A 1 322 ? -5.224 0.015 17.066 1.00 85.44 322 VAL A CA 1
ATOM 2438 C C . VAL A 1 322 ? -3.746 -0.369 17.042 1.00 85.44 322 VAL A C 1
ATOM 2440 O O . VAL A 1 322 ? -3.385 -1.479 17.427 1.00 85.44 322 VAL A O 1
ATOM 2443 N N . TYR A 1 323 ? -2.892 0.557 16.602 1.00 84.75 323 TYR A N 1
ATOM 2444 C CA . TYR A 1 323 ? -1.439 0.402 16.655 1.00 84.75 323 TYR A CA 1
ATOM 2445 C C . TYR A 1 323 ? -0.905 0.903 17.983 1.00 84.75 323 TYR A C 1
ATOM 2447 O O . TYR A 1 323 ? -1.231 2.008 18.416 1.00 84.75 323 TYR A O 1
ATOM 2455 N N . ILE A 1 324 ? -0.055 0.099 18.612 1.00 87.38 324 ILE A N 1
ATOM 2456 C CA . ILE A 1 324 ? 0.592 0.468 19.863 1.00 87.38 324 ILE A CA 1
ATOM 2457 C C . ILE A 1 324 ? 2.056 0.771 19.579 1.00 87.38 324 ILE A C 1
ATOM 2459 O O . ILE A 1 324 ? 2.860 -0.119 19.305 1.00 87.38 324 ILE A O 1
ATOM 2463 N N . GLU A 1 325 ? 2.390 2.053 19.659 1.00 80.75 325 GLU A N 1
ATOM 2464 C CA . GLU A 1 325 ? 3.737 2.549 19.408 1.00 80.75 325 GLU A CA 1
ATOM 2465 C C . GLU A 1 325 ? 4.593 2.586 20.679 1.00 80.75 325 GLU A C 1
ATOM 2467 O O . GLU A 1 325 ? 4.105 2.765 21.807 1.00 80.75 325 GLU A O 1
ATOM 2472 N N . LYS A 1 326 ? 5.907 2.483 20.468 1.00 80.94 326 LYS A N 1
ATOM 2473 C CA . LYS A 1 326 ? 6.926 2.693 21.498 1.00 80.94 326 LYS A CA 1
ATOM 2474 C C . LYS A 1 326 ? 6.923 4.154 21.987 1.00 80.94 326 LYS A C 1
ATOM 2476 O O . LYS A 1 326 ? 6.550 5.047 21.231 1.00 80.94 326 LYS A O 1
ATOM 2481 N N . PRO A 1 327 ? 7.396 4.435 23.213 1.00 88.44 327 PRO A N 1
ATOM 2482 C CA . PRO A 1 327 ? 7.757 3.478 24.260 1.00 88.44 327 PRO A CA 1
ATOM 2483 C C . PRO A 1 327 ? 6.524 2.936 25.004 1.00 88.44 327 PRO A C 1
ATOM 2485 O O . PRO A 1 327 ? 5.434 3.510 24.928 1.00 88.44 327 PRO A O 1
ATOM 2488 N N . TYR A 1 328 ? 6.733 1.865 25.775 1.00 88.94 328 TYR A N 1
ATOM 2489 C CA . TYR A 1 328 ? 5.737 1.215 26.643 1.00 88.94 328 TYR A CA 1
ATOM 2490 C C . TYR A 1 328 ? 4.642 0.454 25.899 1.00 88.94 328 TYR A C 1
ATOM 2492 O O . TYR A 1 328 ? 3.498 0.394 26.342 1.00 88.94 328 TYR A O 1
ATOM 2500 N N . GLU A 1 329 ? 5.006 -0.177 24.793 1.00 91.94 329 GLU A N 1
ATOM 2501 C CA . GLU A 1 329 ? 4.128 -1.032 24.008 1.00 91.94 329 GLU A CA 1
ATOM 2502 C C . GLU A 1 329 ? 3.437 -2.101 24.866 1.00 91.94 329 GLU A C 1
ATOM 2504 O O . GLU A 1 329 ? 2.226 -2.286 24.768 1.00 91.94 329 GLU A O 1
ATOM 2509 N N . LYS A 1 330 ? 4.175 -2.727 25.792 1.00 92.12 330 LYS A N 1
ATOM 2510 C CA . LYS A 1 330 ? 3.645 -3.781 26.659 1.00 92.12 330 LYS A CA 1
ATOM 2511 C C . LYS A 1 330 ? 2.618 -3.242 27.673 1.00 92.12 330 LYS A C 1
ATOM 2513 O O . LYS A 1 330 ? 1.473 -3.683 27.597 1.00 92.12 330 LYS A O 1
ATOM 2518 N N . PRO A 1 331 ? 2.929 -2.242 28.525 1.00 94.38 331 PRO A N 1
ATOM 2519 C CA . PRO A 1 331 ? 1.924 -1.647 29.412 1.00 94.38 331 PRO A CA 1
ATOM 2520 C C . PRO A 1 331 ? 0.698 -1.083 28.680 1.00 94.38 331 PRO A C 1
ATOM 2522 O O . PRO A 1 331 ? -0.426 -1.255 29.143 1.00 94.38 331 PRO A O 1
ATOM 2525 N N . LYS A 1 332 ? 0.887 -0.439 27.517 1.00 93.50 332 LYS A N 1
ATOM 2526 C CA . LYS A 1 332 ? -0.230 0.075 26.706 1.00 93.50 332 LYS A CA 1
ATOM 2527 C C . LYS A 1 332 ? -1.125 -1.057 26.193 1.00 93.50 332 LYS A C 1
ATOM 2529 O O . LYS A 1 332 ? -2.342 -0.907 26.197 1.00 93.50 332 LYS A O 1
ATOM 2534 N N . SER A 1 333 ? -0.538 -2.183 25.778 1.00 93.38 333 SER A N 1
ATOM 2535 C CA . SER A 1 333 ? -1.295 -3.355 25.321 1.00 93.38 333 SER A CA 1
ATOM 2536 C C . SER A 1 333 ? -2.074 -4.032 26.446 1.00 93.38 333 SER A C 1
ATOM 2538 O O . SER A 1 333 ? -3.229 -4.395 26.246 1.00 93.38 333 SER A O 1
ATOM 2540 N N . GLU A 1 334 ? -1.488 -4.127 27.642 1.00 94.06 334 GLU A N 1
ATOM 2541 C CA . GLU A 1 334 ? -2.153 -4.683 28.824 1.00 94.06 334 GLU A CA 1
ATOM 2542 C C . GLU A 1 334 ? -3.344 -3.813 29.239 1.00 94.06 334 GLU A C 1
ATOM 2544 O O . GLU A 1 334 ? -4.439 -4.331 29.451 1.00 94.06 334 GLU A O 1
ATOM 2549 N N . LEU A 1 335 ? -3.171 -2.487 29.271 1.00 94.19 335 LEU A N 1
ATOM 2550 C CA . LEU A 1 335 ? -4.266 -1.560 29.553 1.00 94.19 335 LEU A CA 1
ATOM 2551 C C . LEU A 1 335 ? -5.391 -1.681 28.518 1.00 94.19 335 LEU A C 1
ATOM 2553 O O . LEU A 1 335 ? -6.560 -1.744 28.891 1.00 94.19 335 LEU A O 1
ATOM 2557 N N . LEU A 1 336 ? -5.046 -1.738 27.227 1.00 93.44 336 LEU A N 1
ATOM 2558 C CA . LEU A 1 336 ? -6.035 -1.887 26.162 1.00 93.44 336 LEU A CA 1
ATOM 2559 C C . LEU A 1 336 ? -6.807 -3.204 26.296 1.00 93.44 336 LEU A C 1
ATOM 2561 O O . LEU A 1 336 ? -8.022 -3.200 26.135 1.00 93.44 336 LEU A O 1
ATOM 2565 N N . HIS A 1 337 ? -6.126 -4.303 26.633 1.00 91.31 337 HIS A N 1
ATOM 2566 C CA . HIS A 1 337 ? -6.768 -5.595 26.860 1.00 91.31 337 HIS A CA 1
ATOM 2567 C C . HIS A 1 337 ? -7.747 -5.553 28.038 1.00 91.31 337 HIS A C 1
ATOM 2569 O O . HIS A 1 337 ? -8.879 -5.993 27.885 1.00 91.31 337 HIS A O 1
ATOM 2575 N N . VAL A 1 338 ? -7.356 -4.971 29.178 1.00 94.00 338 VAL A N 1
ATOM 2576 C CA . VAL A 1 338 ? -8.244 -4.837 30.350 1.00 94.00 338 VAL A CA 1
ATOM 2577 C C . VAL A 1 338 ? -9.478 -3.995 30.016 1.00 94.00 338 VAL A C 1
ATOM 2579 O O . VAL A 1 338 ? -10.589 -4.333 30.419 1.00 94.00 338 VAL A O 1
ATOM 2582 N N . VAL A 1 339 ? -9.303 -2.909 29.257 1.00 90.44 339 VAL A N 1
ATOM 2583 C CA . VAL A 1 339 ? -10.426 -2.074 28.806 1.00 90.44 339 VAL A CA 1
ATOM 2584 C C . VAL A 1 339 ? -11.317 -2.835 27.823 1.00 90.44 339 VAL A C 1
ATOM 2586 O O . VAL A 1 339 ? -12.537 -2.756 27.943 1.00 90.44 339 VAL A O 1
ATOM 2589 N N . ALA A 1 340 ? -10.741 -3.570 26.871 1.00 86.75 340 ALA A N 1
ATOM 2590 C CA . ALA A 1 340 ? -11.495 -4.368 25.908 1.00 86.75 340 ALA A CA 1
ATOM 2591 C C . ALA A 1 340 ? -12.319 -5.462 26.606 1.00 86.75 340 ALA A C 1
ATOM 2593 O O . ALA A 1 340 ? -13.526 -5.532 26.393 1.00 86.75 340 ALA A O 1
ATOM 2594 N N . ASP A 1 341 ? -11.704 -6.217 27.520 1.00 84.88 341 ASP A N 1
ATOM 2595 C CA . ASP A 1 341 ? -12.356 -7.277 28.298 1.00 84.88 341 ASP A CA 1
ATOM 2596 C C . ASP A 1 341 ? -13.523 -6.729 29.135 1.00 84.88 341 ASP A C 1
ATOM 2598 O O . ASP A 1 341 ? -14.637 -7.252 29.091 1.00 84.88 341 ASP A O 1
ATOM 2602 N N . ALA A 1 342 ? -13.325 -5.584 29.798 1.00 80.44 342 ALA A N 1
ATOM 2603 C CA . ALA A 1 342 ? -14.382 -4.911 30.554 1.00 80.44 342 ALA A CA 1
ATOM 2604 C C . ALA A 1 342 ? -15.573 -4.458 29.685 1.00 80.44 342 ALA A C 1
ATOM 2606 O O . ALA A 1 342 ? -16.681 -4.296 30.201 1.00 80.44 342 ALA A O 1
ATOM 2607 N N . ASN A 1 343 ? -15.359 -4.246 28.381 1.00 78.44 343 ASN A N 1
ATOM 2608 C CA . ASN A 1 343 ? -16.392 -3.839 27.425 1.00 78.44 343 ASN A CA 1
ATOM 2609 C C . ASN A 1 343 ? -16.909 -4.995 26.546 1.00 78.44 343 ASN A C 1
ATOM 2611 O O . ASN A 1 343 ? -17.821 -4.774 25.750 1.00 78.44 343 ASN A O 1
ATOM 2615 N N . GLY A 1 344 ? -16.386 -6.216 26.717 1.00 71.06 344 GLY A N 1
ATOM 2616 C CA . GLY A 1 344 ? -16.771 -7.390 25.929 1.00 71.06 344 GLY A CA 1
ATOM 2617 C C . GLY A 1 344 ? -16.312 -7.340 24.468 1.00 71.06 344 GLY A C 1
ATOM 2618 O O . GLY A 1 344 ? -17.034 -7.836 23.602 1.00 71.06 344 GLY A O 1
ATOM 2619 N N . CYS A 1 345 ? -15.161 -6.712 24.208 1.00 69.06 345 CYS A N 1
ATOM 2620 C CA . CYS A 1 345 ? -14.547 -6.571 22.883 1.00 69.06 345 CYS A CA 1
ATOM 2621 C C . CYS A 1 345 ? -13.474 -7.625 22.595 1.00 69.06 345 CYS A C 1
ATOM 2623 O O . CYS A 1 345 ? -12.730 -7.993 23.534 1.00 69.06 345 CYS A O 1
#

pLDDT: mean 76.79, std 21.56, range [28.28, 98.06]

Secondary structure (DSSP, 8-state):
------------PPPPPPPPS----PPP-------------------------HHHHHHHHHHHHHHHHHHHHHHHHSS----HHHHHHHHHHHHHHHHHH--TTSSS-PPPHHHHHHHHHHS---TTHHHHHHHHHHHHHHHHHHHHHHTT--HHHHHHHHHHHS-HHHHHHHHHHHHHHHTTS-GGG--HHHHHHHHHHHHH-S-SSHHHHTTT--HHHHHHHHHHHHHHHHHHHTPPP---SSPPTTS--------HHHHHHHHHHHHHHHHHHHT-S-HHHHHHHHHHHHHHHHHHHHHHHHSTTSSS------------PSSSHHHHHHHHHHHHHHHT-

Sequence (345 aa):
MTVLGASGTGVTTPPPPWPTTSALYPASPESGRCRSRPQPLGQVGRAWRCEMGRDNQKRRKAKSREKLKRRVRDRSSDRSTFTWEELVVQARYVLVQIMTDACPCGECNAPTWEESARLLSGAMAHARWPEAVGTAIDTMAEDAVGQAWDGGWMPKDVLSLMAKDFTSATVKASATLMRSELRRYSEAQLSDQWSAQREALAERSGSESAKEALADLEGPAWIAVAAALLEALYTLADLEPIPLVQPRPGSHSGTVRGSGAESSKVYEKIRALLAKAESTDSDAEAEAFTAKAQQLIARHSINEALLAETPDAALEAAALRVYIEKPYEKPKSELLHVVADANGC

Radius of gyration: 36.02 Å; chains: 1; bounding box: 94×62×114 Å

Organism: NCBI:txid2570927